Protein 5DXL (pdb70)

Organism: Aspergillus fumigatus (strain ATCC MYA-4609 / CBS 101355 / FGSC A1100 / Af293) (NCBI:txid330879)

Structure (mmCIF, N/CA/C/O backbone):
data_5DXL
#
_entry.id   5DXL
#
_cell.length_a   45.383
_cell.length_b   65.472
_cell.length_c   118.517
_cell.angle_alpha   90.000
_cell.angle_beta   90.000
_cell.angle_gamma   90.000
#
_symmetry.space_group_name_H-M   'P 2 21 21'
#
loop_
_entity.id
_entity.type
_entity.pdbx_description
1 polymer 'trehalose-6-phosphate phosphatase'
2 water water
#
loop_
_atom_site.group_PDB
_atom_site.id
_atom_site.type_symbol
_atom_site.label_atom_id
_atom_site.label_alt_id
_atom_site.label_comp_id
_atom_site.label_asym_id
_atom_site.label_entity_id
_atom_site.label_seq_id
_atom_site.pdbx_PDB_ins_code
_atom_site.Cartn_x
_atom_site.Cartn_y
_atom_site.Cartn_z
_atom_site.occupancy
_atom_site.B_iso_or_equiv
_atom_site.auth_seq_id
_atom_site.auth_comp_id
_atom_site.auth_asym_id
_atom_site.auth_atom_id
_atom_site.pdbx_PDB_model_num
ATOM 1 N N . GLY A 1 2 ? 21.279 19.578 54.167 1.00 17.04 0 GLY A N 1
ATOM 2 C CA . GLY A 1 2 ? 21.656 18.822 55.345 1.00 15.45 0 GLY A CA 1
ATOM 3 C C . GLY A 1 2 ? 21.662 19.683 56.596 1.00 14.20 0 GLY A C 1
ATOM 4 O O . GLY A 1 2 ? 21.421 20.887 56.539 1.00 15.46 0 GLY A O 1
ATOM 5 N N . THR A 1 3 ? 21.960 19.065 57.734 1.00 13.84 1 THR A N 1
ATOM 6 C CA . THR A 1 3 ? 21.967 19.764 59.007 1.00 13.17 1 THR A CA 1
ATOM 7 C C . THR A 1 3 ? 23.077 19.271 59.900 1.00 12.02 1 THR A C 1
ATOM 8 O O . THR A 1 3 ? 23.457 18.099 59.825 1.00 13.01 1 THR A O 1
ATOM 12 N N . PRO A 1 4 ? 23.556 20.141 60.800 1.00 13.05 2 PRO A N 1
ATOM 13 C CA . PRO A 1 4 ? 24.382 19.649 61.900 1.00 13.31 2 PRO A CA 1
ATOM 14 C C . PRO A 1 4 ? 23.534 18.898 62.917 1.00 14.08 2 PRO A C 1
ATOM 15 O O . PRO A 1 4 ? 22.319 19.105 62.985 1.00 13.33 2 PRO A O 1
ATOM 19 N N . ALA A 1 5 ? 24.160 18.023 63.690 1.00 13.92 3 ALA A N 1
ATOM 20 C CA . ALA A 1 5 ? 23.461 17.368 64.780 1.00 11.80 3 ALA A CA 1
ATOM 21 C C . ALA A 1 5 ? 23.007 18.409 65.797 1.00 12.91 3 ALA A C 1
ATOM 22 O O . ALA A 1 5 ? 23.671 19.429 66.000 1.00 14.20 3 ALA A O 1
ATOM 24 N N . LEU A 1 6 ? 21.857 18.156 66.418 1.00 11.74 4 LEU A N 1
ATOM 25 C CA . LEU A 1 6 ? 21.342 19.047 67.445 1.00 10.95 4 LEU A CA 1
ATOM 26 C C . LEU A 1 6 ? 22.415 19.389 68.477 1.00 13.80 4 LEU A C 1
ATOM 27 O O . LEU A 1 6 ? 23.027 18.501 69.058 1.00 14.05 4 LEU A O 1
ATOM 32 N N . ASP A 1 7 ? 22.651 20.684 68.668 1.00 13.90 5 ASP A N 1
ATOM 33 C CA . ASP A 1 7 ? 23.614 21.158 69.659 1.00 17.42 5 ASP A CA 1
ATOM 34 C C . ASP A 1 7 ? 22.998 21.019 71.051 1.00 15.01 5 ASP A C 1
ATOM 35 O O . ASP A 1 7 ? 22.209 21.860 71.477 1.00 15.94 5 ASP A O 1
ATOM 40 N N . ARG A 1 8 ? 23.340 19.948 71.752 1.00 15.80 6 ARG A N 1
ATOM 41 C CA . ARG A 1 8 ? 22.681 19.647 73.017 1.00 16.08 6 ARG A CA 1
ATOM 42 C C . ARG A 1 8 ? 22.970 20.692 74.088 1.00 16.79 6 ARG A C 1
ATOM 43 O O . ARG A 1 8 ? 22.118 20.972 74.929 1.00 17.73 6 ARG A O 1
ATOM 51 N N . ALA A 1 9 ? 24.159 21.286 74.046 1.00 17.05 7 ALA A N 1
ATOM 52 C CA . ALA A 1 9 ? 24.484 22.346 74.998 1.00 19.74 7 ALA A CA 1
ATOM 53 C C . ALA A 1 9 ? 23.598 23.576 74.784 1.00 18.52 7 ALA A C 1
ATOM 54 O O . ALA A 1 9 ? 23.074 24.143 75.749 1.00 19.95 7 ALA A O 1
ATOM 56 N N . LYS A 1 10 ? 23.423 23.990 73.530 1.00 16.06 8 LYS A N 1
ATOM 57 C CA . LYS A 1 10 ? 22.545 25.112 73.212 1.00 16.14 8 LYS A CA 1
ATOM 58 C C . LYS A 1 10 ? 21.103 24.813 73.607 1.00 18.00 8 LYS A C 1
ATOM 59 O O . LYS A 1 10 ? 20.390 25.682 74.107 1.00 17.43 8 LYS A O 1
ATOM 65 N N . LEU A 1 11 ? 20.676 23.581 73.352 1.00 13.23 9 LEU A N 1
ATOM 66 C CA . LEU A 1 11 ? 19.322 23.160 73.688 1.00 13.02 9 LEU A CA 1
ATOM 67 C C . LEU A 1 11 ? 19.072 23.267 75.186 1.00 11.94 9 LEU A C 1
ATOM 68 O O . LEU A 1 11 ? 18.060 23.827 75.619 1.00 13.44 9 LEU A O 1
ATOM 73 N N . LEU A 1 12 ? 19.992 22.707 75.963 1.00 14.42 10 LEU A N 1
ATOM 74 C CA . LEU A 1 12 ? 19.845 22.677 77.412 1.00 17.47 10 LEU A CA 1
ATOM 75 C C . LEU A 1 12 ? 19.846 24.098 77.978 1.00 17.04 10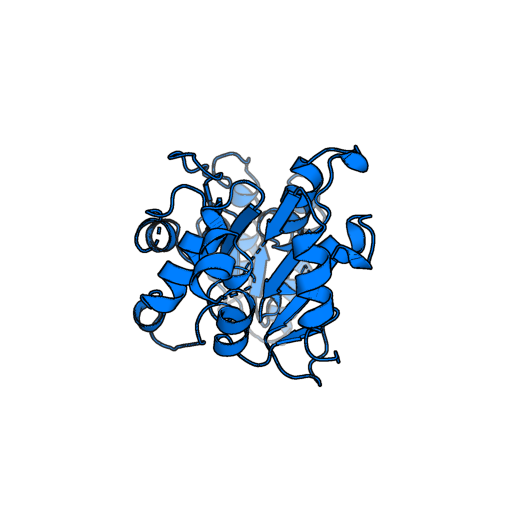 LEU A C 1
ATOM 76 O O . LEU A 1 12 ? 19.061 24.424 78.871 1.00 15.60 10 LEU A O 1
ATOM 81 N N . LYS A 1 13 ? 20.713 24.950 77.442 1.00 18.15 11 LYS A N 1
ATOM 82 C CA . LYS A 1 13 ? 20.791 26.330 77.906 1.00 19.87 11 LYS A CA 1
ATOM 83 C C . LYS A 1 13 ? 19.468 27.075 77.698 1.00 20.48 11 LYS A C 1
ATOM 84 O O . LYS A 1 13 ? 18.984 27.762 78.603 1.00 21.55 11 LYS A O 1
ATOM 90 N N . GLN A 1 14 ? 18.862 26.932 76.525 1.00 15.74 12 GLN A N 1
ATOM 91 C CA . GLN A 1 14 ? 17.608 27.631 76.283 1.00 15.29 12 GLN A CA 1
ATOM 92 C C . GLN A 1 14 ? 16.459 26.994 77.076 1.00 16.40 12 GLN A C 1
ATOM 93 O O . GLN A 1 14 ? 15.551 27.689 77.514 1.00 17.06 12 GLN A O 1
ATOM 99 N N . TYR A 1 15 ? 16.511 25.678 77.267 1.00 14.13 13 TYR A N 1
ATOM 100 C CA . TYR A 1 15 ? 15.518 24.974 78.091 1.00 12.77 13 TYR A CA 1
ATOM 101 C C . TYR A 1 15 ? 15.486 25.544 79.504 1.00 18.02 13 TYR A C 1
ATOM 102 O O . TYR A 1 15 ? 14.418 25.851 80.039 1.00 15.55 13 TYR A O 1
ATOM 111 N N . ARG A 1 16 ? 16.665 25.686 80.096 1.00 17.39 14 ARG A N 1
ATOM 112 C CA . ARG A 1 16 ? 16.771 26.225 81.462 1.00 18.99 14 ARG A CA 1
ATOM 113 C C . ARG A 1 16 ? 16.277 27.665 81.566 1.00 22.23 14 ARG A C 1
ATOM 114 O O . ARG A 1 16 ? 15.675 28.061 82.563 1.00 23.63 14 ARG A O 1
ATOM 122 N N . LYS A 1 17 ? 16.539 28.447 80.531 1.00 21.44 15 LYS A N 1
ATOM 123 C CA . LYS A 1 17 ? 16.197 29.862 80.508 1.00 25.56 15 LYS A CA 1
ATOM 124 C C . LYS A 1 17 ? 14.691 30.082 80.328 1.00 28.28 15 LYS A C 1
ATOM 125 O O . LYS A 1 17 ? 14.109 31.028 80.863 1.00 25.24 15 LYS A O 1
ATOM 131 N N . ALA A 1 18 ? 14.058 29.188 79.580 1.00 22.40 16 ALA A N 1
ATOM 132 C CA . ALA A 1 18 ? 12.666 29.358 79.199 1.00 20.20 16 ALA A CA 1
ATOM 133 C C . ALA A 1 18 ? 11.693 29.117 80.341 1.00 18.17 16 ALA A C 1
ATOM 134 O O . ALA A 1 18 ? 11.796 28.126 81.059 1.00 21.25 16 ALA A O 1
ATOM 136 N N . ARG A 1 19 ? 10.722 30.012 80.483 1.00 21.20 17 ARG A N 1
ATOM 137 C CA . ARG A 1 19 ? 9.706 29.855 81.512 1.00 21.94 17 ARG A CA 1
ATOM 138 C C . ARG A 1 19 ? 8.572 28.969 81.018 1.00 22.22 17 ARG A C 1
ATOM 139 O O . ARG A 1 19 ? 7.920 28.286 81.808 1.00 22.23 17 ARG A O 1
ATOM 147 N N . LYS A 1 20 ? 8.348 28.987 79.706 1.00 19.21 18 LYS A N 1
ATOM 148 C CA . LYS A 1 20 ? 7.349 28.138 79.066 1.00 15.91 18 LYS A CA 1
ATOM 149 C C . LYS A 1 20 ? 8.001 27.364 77.926 1.00 16.75 18 LYS A C 1
ATOM 150 O O . LYS A 1 20 ? 8.713 27.941 77.095 1.00 18.78 18 LYS A O 1
ATOM 156 N N . ARG A 1 21 ? 7.732 26.066 77.875 1.00 13.61 19 ARG A N 1
ATOM 157 C CA . ARG A 1 21 ? 8.334 25.201 76.853 1.00 14.56 19 ARG A CA 1
ATOM 158 C C . ARG A 1 21 ? 7.256 24.462 76.083 1.00 12.85 19 ARG A C 1
ATOM 159 O O . ARG A 1 21 ? 6.252 24.044 76.663 1.00 12.10 19 ARG A O 1
ATOM 167 N N . LEU A 1 22 ? 7.478 24.285 74.782 1.00 10.91 20 LEU A N 1
ATOM 168 C CA . LEU A 1 22 ? 6.553 23.528 73.941 1.00 11.69 20 LEU A CA 1
ATOM 169 C C . LEU A 1 22 ? 7.297 22.399 73.251 1.00 10.27 20 LEU A C 1
ATOM 170 O O . LEU A 1 22 ? 8.342 22.633 72.642 1.00 11.13 20 LEU A O 1
ATOM 175 N N . PHE A 1 23 ? 6.769 21.183 73.380 1.00 7.89 21 PHE A N 1
ATOM 176 C CA . PHE A 1 23 ? 7.344 20.000 72.725 1.00 9.65 21 PHE A CA 1
ATOM 177 C C . PHE A 1 23 ? 6.332 19.388 71.771 1.00 7.35 21 PHE A C 1
ATOM 178 O O . PHE A 1 23 ? 5.176 19.177 72.145 1.00 7.64 21 PHE A O 1
ATOM 194 N N . PHE A 1 25 ? 6.202 16.055 69.273 1.00 7.67 23 PHE A N 1
ATOM 195 C CA . PHE A 1 25 ? 6.887 14.842 68.824 1.00 7.23 23 PHE A CA 1
ATOM 196 C C . PHE A 1 25 ? 6.015 13.984 67.932 1.00 7.57 23 PHE A C 1
ATOM 197 O O . PHE A 1 25 ? 4.904 13.642 68.329 1.00 7.66 23 PHE A O 1
ATOM 205 N N . ASP A 1 26 ? 6.519 13.592 66.764 1.00 7.36 24 ASP A N 1
ATOM 206 C CA . ASP A 1 26 ? 5.958 12.427 66.094 1.00 7.25 24 ASP A CA 1
ATOM 207 C C . ASP A 1 26 ? 6.288 11.231 66.992 1.00 8.59 24 ASP A C 1
ATOM 208 O O . ASP A 1 26 ? 7.184 11.315 67.835 1.00 9.32 24 ASP A O 1
ATOM 213 N N . TYR A 1 27 ? 5.553 10.130 66.843 1.00 7.89 25 TYR A N 1
ATOM 214 C CA . TYR A 1 27 ? 5.818 8.962 67.676 1.00 9.73 25 TYR A CA 1
ATOM 215 C C . TYR A 1 27 ? 6.647 7.914 66.908 1.00 10.17 25 TYR A C 1
ATOM 216 O O . TYR A 1 27 ? 7.845 7.765 67.151 1.00 10.13 25 TYR A O 1
ATOM 225 N N . ASP A 1 28 ? 6.017 7.195 65.988 1.00 9.97 26 ASP A N 1
ATOM 226 C CA . ASP A 1 28 ? 6.740 6.171 65.234 1.00 10.46 26 ASP A CA 1
ATOM 227 C C . ASP A 1 28 ? 7.898 6.760 64.447 1.00 9.56 26 ASP A C 1
ATOM 228 O O . ASP A 1 28 ? 7.763 7.811 63.833 1.00 11.47 26 ASP A O 1
ATOM 233 N N . GLY A 1 29 ? 9.043 6.085 64.476 1.00 10.90 27 GLY A N 1
ATOM 234 C CA . GLY A 1 29 ? 10.230 6.580 63.796 1.00 11.60 27 GLY A CA 1
ATOM 235 C C . GLY A 1 29 ? 10.966 7.721 64.482 1.00 11.96 27 GLY A C 1
ATOM 236 O O . GLY A 1 29 ? 12.057 8.108 64.051 1.00 11.34 27 GLY A O 1
ATOM 237 N N . THR A 1 30 ? 10.375 8.246 65.551 1.00 10.22 28 THR A N 1
ATOM 238 C CA . THR A 1 30 ? 10.896 9.440 66.206 1.00 11.27 28 THR A CA 1
ATOM 239 C C . THR A 1 30 ? 11.194 9.138 67.670 1.00 10.66 28 THR A C 1
ATOM 240 O O . THR A 1 30 ? 12.339 9.253 68.098 1.00 11.79 28 THR A O 1
ATOM 244 N N . LEU A 1 31 ? 10.186 8.705 68.425 1.00 10.42 29 LEU A N 1
ATOM 245 C CA . LEU A 1 31 ? 10.384 8.297 69.812 1.00 10.66 29 LEU A CA 1
ATOM 246 C C . LEU A 1 31 ? 10.709 6.811 69.914 1.00 10.51 29 LEU A C 1
ATOM 247 O O . LEU A 1 31 ? 11.206 6.347 70.939 1.00 13.33 29 LEU A O 1
ATOM 252 N N . THR A 1 32 ? 10.416 6.076 68.843 1.00 12.51 30 THR A N 1
ATOM 253 C CA . THR A 1 32 ? 10.599 4.626 68.830 1.00 13.74 30 THR A CA 1
ATOM 254 C C . THR A 1 32 ? 10.985 4.201 67.418 1.00 12.58 30 THR A C 1
ATOM 255 O O . THR A 1 32 ? 10.626 4.856 66.454 1.00 11.93 30 THR A O 1
ATOM 259 N N . PRO A 1 33 ? 11.748 3.113 67.288 1.00 12.97 31 PRO A N 1
ATOM 260 C CA . PRO A 1 33 ? 12.194 2.732 65.945 1.00 14.70 31 PRO A CA 1
ATOM 261 C C . PRO A 1 33 ? 11.072 2.332 64.988 1.00 15.49 31 PRO A C 1
ATOM 262 O O . PRO A 1 33 ? 10.016 1.865 65.425 1.00 15.22 31 PRO A O 1
ATOM 266 N N . ILE A 1 34 ? 11.306 2.543 63.693 1.00 15.55 32 ILE A N 1
ATOM 267 C CA . ILE A 1 34 ? 10.457 2.003 62.635 1.00 14.83 32 ILE A CA 1
ATOM 268 C C . ILE A 1 34 ? 10.453 0.485 62.718 1.00 21.69 32 ILE A C 1
ATOM 269 O O . ILE A 1 34 ? 11.512 -0.137 62.798 1.00 20.61 32 ILE A O 1
ATOM 274 N N . VAL A 1 35 ? 9.263 -0.100 62.720 1.00 21.14 33 VAL A N 1
ATOM 275 C CA . VAL A 1 35 ? 9.138 -1.551 62.735 1.00 24.61 33 VAL A CA 1
ATOM 276 C C . VAL A 1 35 ? 8.041 -1.975 61.790 1.00 21.42 33 VAL A C 1
ATOM 277 O O . VAL A 1 35 ? 7.213 -1.171 61.359 1.00 21.10 33 VAL A O 1
ATOM 281 N N . LYS A 1 36 ? 8.033 -3.261 61.470 1.00 28.02 34 LYS A N 1
ATOM 282 C CA . LYS A 1 36 ? 6.980 -3.823 60.650 1.00 28.96 34 LYS A CA 1
ATOM 283 C C . LYS A 1 36 ? 5.699 -3.979 61.462 1.00 25.93 34 LYS A C 1
ATOM 284 O O . LYS A 1 36 ? 4.650 -3.485 61.066 1.00 25.61 34 LYS A O 1
ATOM 290 N N . ASP A 1 37 ? 5.805 -4.660 62.602 1.00 28.09 35 ASP A N 1
ATOM 291 C CA . ASP A 1 37 ? 4.647 -4.937 63.449 1.00 33.19 35 ASP A CA 1
ATOM 292 C C . ASP A 1 37 ? 4.387 -3.765 64.392 1.00 29.83 35 ASP A C 1
ATOM 293 O O . ASP A 1 37 ? 5.173 -3.536 65.308 1.00 29.01 35 ASP A O 1
ATOM 298 N N . PRO A 1 38 ? 3.284 -3.024 64.167 1.00 22.81 36 PRO A N 1
ATOM 299 C CA . PRO A 1 38 ? 2.959 -1.821 64.950 1.00 30.26 36 PRO A CA 1
ATOM 300 C C . PRO A 1 38 ? 2.917 -2.076 66.460 1.00 36.16 36 PRO A C 1
ATOM 301 O O . PRO A 1 38 ? 3.203 -1.168 67.241 1.00 34.50 36 PRO A O 1
ATOM 305 N N . GLN A 1 39 ? 2.578 -3.298 66.856 1.00 33.81 37 GLN A N 1
ATOM 306 C CA . GLN A 1 39 ? 2.598 -3.686 68.259 1.00 32.92 37 GLN A CA 1
ATOM 307 C C . GLN A 1 39 ? 4.013 -3.747 68.839 1.00 34.86 37 GLN A C 1
ATOM 308 O O . GLN A 1 39 ? 4.212 -3.545 70.042 1.00 32.24 37 GLN A O 1
ATOM 314 N N . ALA A 1 40 ? 4.992 -4.035 67.985 1.00 29.73 38 ALA A N 1
ATOM 315 C CA . ALA A 1 40 ? 6.395 -4.028 68.393 1.00 33.86 38 ALA A CA 1
ATOM 316 C C . ALA A 1 40 ? 6.861 -2.604 68.695 1.00 32.34 38 ALA A C 1
ATOM 317 O O . ALA A 1 40 ? 7.947 -2.397 69.242 1.00 35.31 38 ALA A O 1
ATOM 319 N N . ALA A 1 41 ? 6.038 -1.624 68.329 1.00 27.73 39 ALA A N 1
ATOM 320 C CA . ALA A 1 41 ? 6.362 -0.227 68.596 1.00 26.21 39 ALA A CA 1
ATOM 321 C C . ALA A 1 41 ? 5.491 0.323 69.713 1.00 29.46 39 ALA A C 1
ATOM 322 O O . ALA A 1 41 ? 5.341 1.532 69.842 1.00 21.89 39 ALA A O 1
ATOM 324 N N . ILE A 1 42 ? 4.891 -0.577 70.490 1.00 26.45 40 ILE A N 1
ATOM 325 C CA . ILE A 1 42 ? 4.318 -0.222 71.785 1.00 24.83 40 ILE A CA 1
ATOM 326 C C . ILE A 1 42 ? 5.444 0.363 72.610 1.00 19.30 40 ILE A C 1
ATOM 327 O O . ILE A 1 42 ? 6.534 -0.222 72.660 1.00 23.02 40 ILE A O 1
ATOM 332 N N . PRO A 1 43 ? 5.216 1.539 73.219 1.00 19.37 41 PRO A N 1
ATOM 333 C CA . PRO A 1 43 ? 6.309 2.249 73.873 1.00 21.98 41 PRO A CA 1
ATOM 334 C C . PRO A 1 43 ? 6.936 1.401 74.952 1.00 26.14 41 PRO A C 1
ATOM 335 O O . PRO A 1 43 ? 6.231 0.839 75.799 1.00 25.41 41 PRO A O 1
ATOM 339 N N . SER A 1 44 ? 8.254 1.287 74.890 1.00 22.14 42 SER A N 1
ATOM 340 C CA . SER A 1 44 ? 9.017 0.671 75.953 1.00 23.78 42 SER A CA 1
ATOM 341 C C . SER A 1 44 ? 8.769 1.410 77.254 1.00 23.18 42 SER A C 1
ATOM 342 O O . SER A 1 44 ? 8.311 2.563 77.252 1.00 22.41 42 SER A O 1
ATOM 345 N N . ASP A 1 45 ? 9.074 0.751 78.368 1.00 22.02 43 ASP A N 1
ATOM 346 C CA . ASP A 1 45 ? 9.027 1.400 79.669 1.00 22.99 43 ASP A CA 1
ATOM 347 C C . ASP A 1 45 ? 9.916 2.646 79.711 1.00 21.21 43 ASP A C 1
ATOM 348 O O . ASP A 1 45 ? 9.564 3.641 80.338 1.00 20.76 43 ASP A O 1
ATOM 353 N N . ARG A 1 46 ? 11.068 2.588 79.045 1.00 22.57 44 ARG A N 1
ATOM 354 C CA . ARG A 1 46 ? 11.981 3.726 79.034 1.00 22.65 44 ARG A CA 1
ATOM 355 C C . ARG A 1 46 ? 11.361 4.939 78.338 1.00 18.38 44 ARG A C 1
ATOM 356 O O . ARG A 1 46 ? 11.450 6.063 78.845 1.00 15.84 44 ARG A O 1
ATOM 364 N N . VAL A 1 47 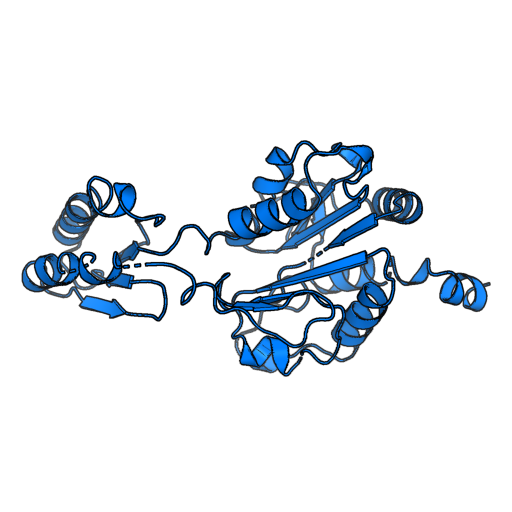? 10.744 4.711 77.183 1.00 16.30 45 VAL A N 1
ATOM 365 C CA . VAL A 1 47 ? 10.094 5.797 76.438 1.00 13.69 45 VAL A CA 1
ATOM 366 C C . VAL A 1 47 ? 8.992 6.408 77.300 1.00 15.17 45 VAL A C 1
ATOM 367 O O . VAL A 1 47 ? 8.898 7.630 77.431 1.00 13.26 45 VAL A O 1
ATOM 371 N N . LEU A 1 48 ? 8.184 5.553 77.922 1.00 16.92 46 LEU A N 1
ATOM 372 C CA . LEU A 1 48 ? 7.087 6.030 78.762 1.00 17.07 46 LEU A CA 1
ATOM 373 C C . LEU A 1 48 ? 7.561 6.805 79.986 1.00 18.49 46 LEU A C 1
ATOM 374 O O . LEU A 1 48 ? 6.971 7.840 80.330 1.00 16.85 46 LEU A O 1
ATOM 379 N N . ARG A 1 49 ? 8.606 6.312 80.655 1.00 14.75 47 ARG A N 1
ATOM 380 C CA . ARG A 1 49 ? 9.186 7.027 81.790 1.00 17.49 47 ARG A CA 1
ATOM 381 C C . ARG A 1 49 ? 9.660 8.405 81.370 1.00 13.57 47 ARG A C 1
ATOM 382 O O . ARG A 1 49 ? 9.465 9.385 82.073 1.00 13.89 47 ARG A O 1
ATOM 390 N N . THR A 1 50 ? 10.326 8.444 80.224 1.00 13.42 48 THR A N 1
ATOM 391 C CA . THR A 1 50 ? 10.907 9.670 79.699 1.00 14.21 48 THR A CA 1
ATOM 392 C C . THR A 1 50 ? 9.824 10.709 79.423 1.00 10.92 48 THR A C 1
ATOM 393 O O . THR A 1 50 ? 9.961 11.877 79.794 1.00 11.84 48 THR A O 1
ATOM 397 N N . LEU A 1 51 ? 8.739 10.271 78.796 1.00 11.11 49 LEU A N 1
ATOM 398 C CA . LEU A 1 51 ? 7.619 11.165 78.503 1.00 9.78 49 LEU A CA 1
ATOM 399 C C . LEU A 1 51 ? 6.895 11.606 79.769 1.00 12.38 49 LEU A C 1
ATOM 400 O O . LEU A 1 51 ? 6.527 12.774 79.899 1.00 11.25 49 LEU A O 1
ATOM 405 N N . LYS A 1 52 ? 6.686 10.672 80.694 1.00 11.10 50 LYS A N 1
ATOM 406 C CA . LYS A 1 52 ? 5.974 11.001 81.924 1.00 11.29 50 LYS A CA 1
ATOM 407 C C . LYS A 1 52 ? 6.733 12.067 82.711 1.00 13.44 50 LYS A C 1
ATOM 408 O O . LYS A 1 52 ? 6.144 13.040 83.205 1.00 12.55 50 LYS A O 1
ATOM 414 N N . THR A 1 53 ? 8.051 11.899 82.804 1.00 12.08 51 THR A N 1
ATOM 415 C CA . THR A 1 53 ? 8.879 12.843 83.540 1.00 12.91 51 THR A CA 1
ATOM 416 C C . THR A 1 53 ? 8.889 14.214 82.861 1.00 12.21 51 THR A C 1
ATOM 417 O O . THR A 1 53 ? 8.779 15.242 83.529 1.00 12.78 51 THR A O 1
ATOM 421 N N . LEU A 1 54 ? 8.983 14.235 81.535 1.00 10.52 52 LEU A N 1
ATOM 422 C CA . LEU A 1 54 ? 8.975 15.509 80.822 1.00 8.96 52 LEU A CA 1
ATOM 423 C C . LEU A 1 54 ? 7.651 16.254 81.034 1.00 9.27 52 LEU A C 1
ATOM 424 O O . LEU A 1 54 ? 7.639 17.462 81.282 1.00 11.01 52 LEU A O 1
ATOM 429 N N . ALA A 1 55 ? 6.547 15.521 80.959 1.00 10.92 53 ALA A N 1
ATOM 430 C CA . ALA A 1 55 ? 5.222 16.130 81.019 1.00 8.76 53 ALA A CA 1
ATOM 431 C C . ALA A 1 55 ? 4.823 16.506 82.443 1.00 10.09 53 ALA A C 1
ATOM 432 O O . ALA A 1 55 ? 3.906 17.287 82.637 1.00 11.11 53 ALA A O 1
ATOM 434 N N . ALA A 1 56 ? 5.524 15.953 83.419 1.00 10.71 54 ALA A N 1
ATOM 435 C CA . ALA A 1 56 ? 5.189 16.224 84.821 1.00 12.32 54 ALA A CA 1
ATOM 436 C C . ALA A 1 56 ? 5.460 17.682 85.187 1.00 12.75 54 ALA A C 1
ATOM 437 O O . ALA A 1 56 ? 4.775 18.261 86.042 1.00 13.10 54 ALA A O 1
ATOM 439 N N . ASP A 1 57 ? 6.462 18.268 84.545 1.00 10.90 55 ASP A N 1
ATOM 440 C CA . ASP A 1 57 ? 6.837 19.666 84.761 1.00 11.06 55 ASP A CA 1
ATOM 441 C C . ASP A 1 57 ? 5.826 20.577 84.074 1.00 14.37 55 ASP A C 1
ATOM 442 O O . ASP A 1 57 ? 5.685 20.558 82.851 1.00 12.39 55 ASP A O 1
ATOM 447 N N . PRO A 1 58 ? 5.118 21.399 84.849 1.00 11.77 56 PRO A N 1
ATOM 448 C CA . PRO A 1 58 ? 4.036 22.195 84.268 1.00 11.42 56 PRO A CA 1
ATOM 449 C C . PRO A 1 58 ? 4.526 23.331 83.375 1.00 13.54 56 PRO A C 1
ATOM 450 O O . PRO A 1 58 ? 3.709 23.945 82.688 1.00 16.50 56 PRO A O 1
ATOM 454 N N . ARG A 1 59 ? 5.826 23.604 83.386 1.00 13.21 57 ARG A N 1
ATOM 455 C CA . ARG A 1 59 ? 6.396 24.585 82.473 1.00 12.58 57 ARG A CA 1
ATOM 456 C C . ARG A 1 59 ? 6.391 24.025 81.053 1.00 12.18 57 ARG A C 1
ATOM 457 O O . ARG A 1 59 ? 6.537 24.774 80.096 1.00 13.52 57 ARG A O 1
ATOM 465 N N . ASN A 1 60 ? 6.231 22.708 80.942 1.00 11.66 58 ASN A N 1
ATOM 466 C CA . ASN A 1 60 ? 6.266 22.045 79.633 1.00 10.38 58 ASN A CA 1
ATOM 467 C C . ASN A 1 60 ? 4.869 21.739 79.115 1.00 12.26 58 ASN A C 1
ATOM 468 O O . ASN A 1 60 ? 4.001 21.289 79.856 1.00 15.50 58 ASN A O 1
ATOM 473 N N . ALA A 1 61 ? 4.655 21.979 77.828 1.00 9.24 59 ALA A N 1
ATOM 474 C CA . ALA A 1 61 ? 3.469 21.479 77.152 1.00 11.72 59 ALA A CA 1
ATOM 475 C C . ALA A 1 61 ? 3.972 20.421 76.182 1.00 10.73 59 ALA A C 1
ATOM 476 O O . ALA A 1 61 ? 4.723 20.740 75.256 1.00 11.40 59 ALA A O 1
ATOM 478 N N . VAL A 1 62 ? 3.584 19.173 76.408 1.00 8.91 60 VAL A N 1
ATOM 479 C CA . VAL A 1 62 ? 4.160 18.061 75.658 1.00 7.74 60 VAL A CA 1
ATOM 480 C C . VAL A 1 62 ? 3.097 17.413 74.785 1.00 8.12 60 VAL A C 1
ATOM 481 O O . VAL A 1 62 ? 2.079 16.921 75.289 1.00 9.30 60 VAL A O 1
ATOM 485 N N . TRP A 1 63 ? 3.342 17.429 73.477 1.00 8.70 61 TRP A N 1
ATOM 486 C CA . TRP A 1 63 ? 2.396 16.907 72.494 1.00 8.68 61 TRP A CA 1
ATOM 487 C C . TRP A 1 63 ? 2.959 15.731 71.718 1.00 8.45 61 TRP A C 1
ATOM 488 O O . TRP A 1 63 ? 4.107 15.774 71.256 1.00 9.04 61 TRP A O 1
ATOM 499 N N . ILE A 1 64 ? 2.140 14.689 71.577 1.00 6.85 62 ILE A N 1
ATOM 500 C CA . ILE A 1 64 ? 2.425 13.580 70.670 1.00 6.43 62 ILE A CA 1
ATOM 501 C C . ILE A 1 64 ? 1.510 13.759 69.449 1.00 9.26 62 ILE A C 1
ATOM 502 O O . ILE A 1 64 ? 0.288 13.827 69.604 1.00 9.84 62 ILE A O 1
ATOM 507 N N . ILE A 1 65 ? 2.094 13.858 68.252 1.00 8.23 63 ILE A N 1
ATOM 508 C CA . ILE A 1 65 ? 1.336 14.141 67.033 1.00 10.40 63 ILE A CA 1
ATOM 509 C C . ILE A 1 65 ? 1.574 12.991 66.071 1.00 9.14 63 ILE A C 1
ATOM 510 O O . ILE A 1 65 ? 2.623 12.900 65.452 1.00 9.73 63 ILE A O 1
ATOM 515 N N . SER A 1 66 ? 0.588 12.104 65.965 1.00 9.01 64 SER A N 1
ATOM 516 C CA . SER A 1 66 ? 0.811 10.759 65.438 1.00 9.22 64 SER A CA 1
ATOM 517 C C . SER A 1 66 ? -0.272 10.277 64.477 1.00 10.68 64 SER A C 1
ATOM 518 O O . SER A 1 66 ? -1.423 10.693 64.563 1.00 9.98 64 SER A O 1
ATOM 521 N N . GLY A 1 67 ? 0.112 9.394 63.549 1.00 9.89 65 GLY A N 1
ATOM 522 C CA . GLY A 1 67 ? -0.862 8.762 62.681 1.00 12.08 65 GLY A CA 1
ATOM 523 C C . GLY A 1 67 ? -1.618 7.632 63.362 1.00 13.98 65 GLY A C 1
ATOM 524 O O . GLY A 1 67 ? -2.600 7.116 62.821 1.00 15.49 65 GLY A O 1
ATOM 525 N N . ARG A 1 68 ? -1.174 7.255 64.556 1.00 11.67 66 ARG A N 1
ATOM 526 C CA . ARG A 1 68 ? -1.777 6.130 65.263 1.00 10.98 66 ARG A CA 1
ATOM 527 C C . ARG A 1 68 ? -3.222 6.388 65.650 1.00 12.24 66 ARG A C 1
ATOM 528 O O . ARG A 1 68 ? -3.632 7.535 65.848 1.00 13.93 66 ARG A O 1
ATOM 536 N N . ASP A 1 69 ? -3.976 5.299 65.787 1.00 12.16 67 ASP A N 1
ATOM 537 C CA . ASP A 1 69 ? -5.356 5.357 66.259 1.00 13.82 67 ASP A CA 1
ATOM 538 C C . ASP A 1 69 ? -5.476 6.048 67.612 1.00 14.15 67 ASP A C 1
ATOM 539 O O . ASP A 1 69 ? -4.579 5.955 68.455 1.00 12.45 67 ASP A O 1
ATOM 544 N N . GLN A 1 70 ? -6.611 6.699 67.826 1.00 12.95 68 GLN A N 1
ATOM 545 C CA . GLN A 1 70 ? -6.955 7.247 69.131 1.00 14.26 68 GLN A CA 1
ATOM 546 C C . GLN A 1 70 ? -6.833 6.178 70.212 1.00 14.14 68 GLN A C 1
ATOM 547 O O . GLN A 1 70 ? -6.259 6.412 71.278 1.00 14.19 68 GLN A O 1
ATOM 553 N N . ALA A 1 71 ? -7.349 4.989 69.927 1.00 15.58 69 ALA A N 1
ATOM 554 C CA . ALA A 1 71 ? -7.347 3.925 70.925 1.00 15.83 69 ALA A CA 1
ATOM 555 C C . ALA A 1 71 ? -5.933 3.485 71.302 1.00 14.87 69 ALA A C 1
ATOM 556 O O . ALA A 1 71 ? -5.682 3.102 72.458 1.00 16.50 69 ALA A O 1
ATOM 558 N N . PHE A 1 72 ? -5.003 3.567 70.354 1.00 13.21 70 PHE A N 1
ATOM 559 C CA . PHE A 1 72 ? -3.618 3.192 70.604 1.00 13.45 70 PHE A CA 1
ATOM 560 C C . PHE A 1 72 ? -2.942 4.206 71.516 1.00 15.15 70 PHE A C 1
ATOM 561 O O . PHE A 1 72 ? -2.313 3.838 72.516 1.00 13.34 70 PHE A O 1
ATOM 569 N N . LEU A 1 73 ? -3.062 5.486 71.177 1.00 10.26 71 LEU A N 1
ATOM 570 C CA . LEU A 1 73 ? -2.416 6.517 71.986 1.00 10.66 71 LEU A CA 1
ATOM 571 C C . LEU A 1 73 ? -3.007 6.511 73.387 1.00 13.63 71 LEU A C 1
ATOM 572 O O . LEU A 1 73 ? -2.281 6.619 74.369 1.00 13.67 71 LEU A O 1
ATOM 577 N N . ASP A 1 74 ? -4.325 6.386 73.479 1.00 11.72 72 ASP A N 1
ATOM 578 C CA . ASP A 1 74 ? -4.939 6.426 74.804 1.00 14.19 72 ASP A CA 1
ATOM 579 C C . ASP A 1 74 ? -4.530 5.224 75.634 1.00 14.77 72 ASP A C 1
ATOM 580 O O . ASP A 1 74 ? -4.234 5.361 76.829 1.00 13.01 72 ASP A O 1
ATOM 585 N N . GLU A 1 75 ? -4.483 4.050 75.015 1.00 12.38 73 GLU A N 1
ATOM 586 C CA . GLU A 1 75 ? -4.154 2.852 75.781 1.00 13.71 73 GLU A CA 1
ATOM 587 C C . GLU A 1 75 ? -2.732 2.876 76.343 1.00 16.03 73 GLU A C 1
ATOM 588 O O . GLU A 1 75 ? -2.494 2.478 77.492 1.00 15.50 73 GLU A O 1
ATOM 594 N N . TRP A 1 76 ? -1.784 3.358 75.546 1.00 11.26 74 TRP A N 1
ATOM 595 C CA . TRP A 1 76 ? -0.383 3.199 75.897 1.00 12.53 74 TRP A CA 1
ATOM 596 C C . TRP A 1 76 ? 0.274 4.443 76.466 1.00 12.50 74 TRP A C 1
ATOM 597 O O . TRP A 1 76 ? 1.270 4.336 77.169 1.00 12.14 74 TRP A O 1
ATOM 616 N N . GLY A 1 78 ? -2.067 7.324 77.361 1.00 12.43 76 GLY A N 1
ATOM 617 C CA . GLY A 1 78 ? -3.139 8.136 77.908 1.00 12.57 76 GLY A CA 1
ATOM 618 C C . GLY A 1 78 ? -3.148 8.229 79.427 1.00 10.64 76 GLY A C 1
ATOM 619 O O . GLY A 1 78 ? -3.810 9.097 79.993 1.00 13.38 76 GLY A O 1
ATOM 620 N N . HIS A 1 79 ? -2.406 7.334 80.075 1.00 12.28 77 HIS A N 1
ATOM 621 C CA . HIS A 1 79 ? -2.301 7.339 81.530 1.00 12.08 77 HIS A CA 1
ATOM 622 C C . HIS A 1 79 ? -1.424 8.483 82.038 1.00 13.30 77 HIS A C 1
ATOM 623 O O . HIS A 1 79 ? -1.347 8.715 83.251 1.00 15.07 77 HIS A O 1
ATOM 630 N N . ILE A 1 80 ? -0.724 9.159 81.126 1.00 10.88 78 ILE A N 1
ATOM 631 C CA . ILE A 1 80 ? 0.032 10.366 81.461 1.00 11.77 78 ILE A CA 1
ATOM 632 C C . ILE A 1 80 ? -0.889 11.549 81.189 1.00 13.28 78 ILE A C 1
ATOM 633 O O . ILE A 1 80 ? -1.046 11.984 80.053 1.00 11.23 78 ILE A O 1
ATOM 638 N N . PRO A 1 81 ? -1.531 12.072 82.237 1.00 12.07 79 PRO A N 1
ATOM 639 C CA . PRO A 1 81 ? -2.634 13.003 81.988 1.00 14.55 79 PRO A CA 1
ATOM 640 C C . PRO A 1 81 ? -2.186 14.312 81.344 1.00 11.70 79 PRO A C 1
ATOM 641 O O . PRO A 1 81 ? -2.969 14.941 80.641 1.00 14.11 79 PRO A O 1
ATOM 645 N N . GLU A 1 82 ? -0.932 14.694 81.553 1.00 11.89 80 GLU A N 1
ATOM 646 C CA . GLU A 1 82 ? -0.449 15.964 81.035 1.00 11.20 80 GLU A CA 1
ATOM 647 C C . GLU A 1 82 ? -0.146 15.947 79.539 1.00 9.87 80 GLU A C 1
ATOM 648 O O . GLU A 1 82 ? 0.063 16.999 78.941 1.00 11.09 80 GLU A O 1
ATOM 654 N N . LEU A 1 83 ? -0.090 14.766 78.930 1.00 9.28 81 LEU A N 1
ATOM 655 C CA . LEU A 1 83 ? 0.242 14.730 77.505 1.00 8.86 81 LEU A CA 1
ATOM 656 C C . LEU A 1 83 ? -0.902 15.249 76.668 1.00 10.03 81 LEU A C 1
ATOM 657 O O . LEU A 1 83 ? -2.046 14.824 76.840 1.00 11.24 81 LEU A O 1
ATOM 662 N N . GLY A 1 84 ? -0.584 16.140 75.739 1.00 7.80 82 GLY A N 1
ATOM 663 C CA . GLY A 1 84 ? -1.503 16.435 74.656 1.00 8.51 82 GLY A CA 1
ATOM 664 C C . GLY A 1 84 ? -1.365 15.347 73.603 1.00 9.12 82 GLY A C 1
ATOM 665 O O . GLY A 1 84 ? -0.252 14.942 73.279 1.00 8.77 82 GLY A O 1
ATOM 666 N N . LEU A 1 85 ? -2.488 14.852 73.088 1.00 8.40 83 LEU A N 1
ATOM 667 C CA . LEU A 1 85 ? -2.457 13.758 72.110 1.00 7.77 83 LEU A CA 1
ATOM 668 C C . LEU A 1 85 ? -3.199 14.149 70.839 1.00 9.99 83 LEU A C 1
ATOM 669 O O . LEU A 1 85 ? -4.340 14.583 70.896 1.00 10.01 83 LEU A O 1
ATOM 674 N N . SER A 1 86 ? -2.536 13.987 69.699 1.00 6.80 84 SER A N 1
ATOM 675 C CA . SER A 1 86 ? -3.156 14.185 68.388 1.00 7.90 84 SER A CA 1
ATOM 676 C C . SER A 1 86 ? -3.067 12.860 67.647 1.00 7.88 84 SER A C 1
ATOM 677 O O . SER A 1 86 ? -1.970 12.367 67.393 1.00 9.29 84 SER A O 1
ATOM 680 N N . ALA A 1 87 ? -4.219 12.259 67.364 1.00 8.92 85 ALA A N 1
ATOM 681 C CA . ALA A 1 87 ? -4.264 10.913 66.793 1.00 8.81 85 ALA A CA 1
ATOM 682 C C . ALA A 1 87 ? -4.934 10.905 65.432 1.00 11.71 85 ALA A C 1
ATOM 683 O O . ALA A 1 87 ? -5.672 11.836 65.095 1.00 11.53 85 ALA A O 1
ATOM 685 N N . GLU A 1 88 ? -4.655 9.852 64.664 1.00 11.02 86 GLU A N 1
ATOM 686 C CA . GLU A 1 88 ? -5.334 9.585 63.394 1.00 12.29 86 GLU A CA 1
ATOM 687 C C . GLU A 1 88 ? -5.216 10.774 62.450 1.00 13.27 86 GLU A C 1
ATOM 688 O O . GLU A 1 88 ? -6.193 11.237 61.872 1.00 14.09 86 GLU A O 1
ATOM 694 N N . HIS A 1 89 ? -3.990 11.268 62.313 1.00 13.27 87 HIS A N 1
ATOM 695 C CA . HIS A 1 89 ? -3.684 12.338 61.371 1.00 15.97 87 HIS A CA 1
ATOM 696 C C . HIS A 1 89 ? -4.555 13.573 61.600 1.00 14.98 87 HIS A C 1
ATOM 697 O O . HIS A 1 89 ? -5.212 14.068 60.679 1.00 16.48 87 HIS A O 1
ATOM 704 N N . GLY A 1 90 ? -4.573 14.047 62.844 1.00 11.92 88 GLY A N 1
ATOM 705 C CA . GLY A 1 90 ? -5.240 15.288 63.187 1.00 14.39 88 GLY A CA 1
ATOM 706 C C . GLY A 1 90 ? -6.745 15.183 63.379 1.00 13.36 88 GLY A C 1
ATOM 707 O O . GLY A 1 90 ? -7.422 16.195 63.497 1.00 17.87 88 GLY A O 1
ATOM 708 N N . CYS A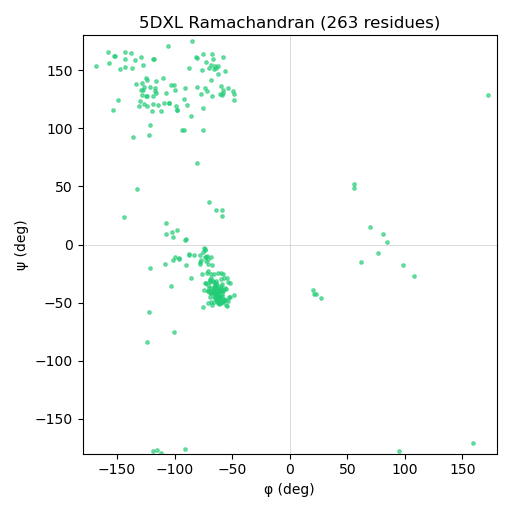 1 91 ? -7.277 13.969 63.404 1.00 10.93 89 CYS A N 1
ATOM 709 C CA A CYS A 1 91 ? -8.723 13.817 63.497 0.59 12.16 89 CYS A CA 1
ATOM 710 C CA B CYS A 1 91 ? -8.721 13.772 63.491 0.41 12.19 89 CYS A CA 1
ATOM 711 C C . CYS A 1 91 ? -9.237 13.733 64.929 1.00 11.76 89 CYS A C 1
ATOM 712 O O . CYS A 1 91 ? -10.403 14.014 65.178 1.00 14.01 89 CYS A O 1
ATOM 717 N N . PHE A 1 92 ? -8.370 13.354 65.861 1.00 12.32 90 PHE A N 1
ATOM 718 C CA . PHE A 1 92 ? -8.743 13.264 67.274 1.00 11.63 90 PHE A CA 1
ATOM 719 C C . PHE A 1 92 ? -7.724 14.014 68.113 1.00 15.77 90 PHE A C 1
ATOM 720 O O . PHE A 1 92 ? -6.522 13.853 67.912 1.00 17.82 90 PHE A O 1
ATOM 728 N N . ILE A 1 93 ? -8.198 14.838 69.035 1.00 10.67 91 ILE A N 1
ATOM 729 C CA . ILE A 1 93 ? -7.279 15.590 69.881 1.00 10.13 91 ILE A CA 1
ATOM 730 C C . ILE A 1 93 ? -7.704 15.518 71.341 1.00 11.02 91 ILE A C 1
ATOM 731 O O . ILE A 1 93 ? -8.893 15.598 71.662 1.00 13.78 91 ILE A O 1
ATOM 736 N N . ARG A 1 94 ? -6.720 15.337 72.217 1.00 10.39 92 ARG A N 1
ATOM 737 C CA . ARG A 1 94 ? -6.950 15.421 73.658 1.00 12.59 92 ARG A CA 1
ATOM 738 C C . ARG A 1 94 ? -6.010 16.466 74.224 1.00 13.30 92 ARG A C 1
ATOM 739 O O . ARG A 1 94 ? -4.792 16.332 74.089 1.00 11.84 92 ARG A O 1
ATOM 747 N N . GLN A 1 95 ? -6.562 17.520 74.828 1.00 12.61 93 GLN A N 1
ATOM 748 C CA . GLN A 1 95 ? -5.733 18.557 75.439 1.00 13.03 93 GLN A CA 1
ATOM 749 C C . GLN A 1 95 ? -5.044 18.012 76.686 1.00 12.70 93 GLN A C 1
ATOM 750 O O . GLN A 1 95 ? -5.576 17.128 77.353 1.00 12.39 93 GLN A O 1
ATOM 756 N N . PRO A 1 96 ? -3.867 18.560 77.023 1.00 11.37 94 PRO A N 1
ATOM 757 C CA . PRO A 1 96 ? -3.254 18.253 78.317 1.00 10.85 94 PRO A CA 1
ATOM 758 C C . PRO A 1 96 ? -4.242 18.407 79.479 1.00 14.89 94 PRO A C 1
ATOM 759 O O . PRO A 1 96 ? -4.972 19.408 79.536 1.00 14.41 94 PRO A O 1
ATOM 763 N N . ARG A 1 97 ? -4.268 17.395 80.347 1.00 12.09 95 ARG A N 1
ATOM 764 C CA . ARG A 1 97 ? -5.022 17.385 81.604 1.00 13.67 95 ARG A CA 1
ATOM 765 C C . ARG A 1 97 ? -6.530 17.321 81.391 1.00 18.57 95 ARG A C 1
ATOM 766 O O . ARG A 1 97 ? -7.304 17.555 82.319 1.00 17.44 95 ARG A O 1
ATOM 774 N N . SER A 1 98 ? -6.945 16.972 80.176 1.00 14.93 96 SER A N 1
ATOM 775 C CA . SER A 1 98 ? -8.360 16.729 79.890 1.00 16.19 96 SER A CA 1
ATOM 776 C C . SER A 1 98 ? -8.597 15.246 79.640 1.00 18.43 96 SER A C 1
ATOM 777 O O . SER A 1 98 ? -7.754 14.568 79.052 1.00 21.25 96 SER A O 1
ATOM 780 N N . ASP A 1 99 ? -9.740 14.736 80.085 1.00 21.00 97 ASP A N 1
ATOM 781 C CA . ASP A 1 99 ? -10.131 13.366 79.779 1.00 22.05 97 ASP A CA 1
ATOM 782 C C . ASP A 1 99 ? -10.889 13.302 78.455 1.00 22.04 97 ASP A C 1
ATOM 783 O O . ASP A 1 99 ? -11.153 12.218 77.937 1.00 26.07 97 ASP A O 1
ATOM 788 N N . ASP A 1 100 ? -11.233 14.469 77.918 1.00 21.84 98 ASP A N 1
ATOM 789 C CA . ASP A 1 100 ? -12.124 14.547 76.762 1.00 22.41 98 ASP A CA 1
ATOM 790 C C . ASP A 1 100 ? -11.377 14.558 75.434 1.00 22.18 98 ASP A C 1
ATOM 791 O O . ASP A 1 100 ? -10.499 15.388 75.207 1.00 22.14 98 ASP A O 1
ATOM 796 N N . TRP A 1 101 ? -11.737 13.627 74.562 1.00 16.52 99 TRP A N 1
ATOM 797 C CA . TRP A 1 101 ? -11.239 13.636 73.193 1.00 15.97 99 TRP A CA 1
ATOM 798 C C . TRP A 1 101 ? -12.181 14.419 72.296 1.00 19.45 99 TRP A C 1
ATOM 799 O O . TRP A 1 101 ? -13.397 14.233 72.372 1.00 22.44 99 TRP A O 1
ATOM 810 N N . GLU A 1 102 ? -11.634 15.287 71.451 1.00 14.05 100 GLU A N 1
ATOM 811 C CA . GLU A 1 102 ? -12.460 15.931 70.443 1.00 16.19 100 GLU A CA 1
ATOM 812 C C . GLU A 1 102 ? -12.297 15.230 69.105 1.00 17.17 100 GLU A C 1
ATOM 813 O O . GLU A 1 102 ? -11.174 14.949 68.671 1.00 13.95 100 GLU A O 1
ATOM 819 N N . ASN A 1 103 ? -13.422 14.953 68.451 1.00 15.18 101 ASN A N 1
ATOM 820 C CA . ASN A 1 103 ? -13.425 14.385 67.114 1.00 13.67 101 ASN A CA 1
ATOM 821 C C . ASN A 1 103 ? -13.473 15.526 66.113 1.00 17.64 101 ASN A C 1
ATOM 822 O O . ASN A 1 103 ? -14.539 16.074 65.832 1.00 14.84 101 ASN A O 1
ATOM 827 N N . LEU A 1 104 ? -12.316 15.888 65.575 1.00 15.63 102 LEU A N 1
ATOM 828 C CA . LEU A 1 104 ? -12.226 17.078 64.743 1.00 16.36 102 LEU A CA 1
ATOM 829 C C . LEU A 1 104 ? -12.888 16.868 63.386 1.00 15.94 102 LEU A C 1
ATOM 830 O O . LEU A 1 104 ? -13.313 17.835 62.747 1.00 18.16 102 LEU A O 1
ATOM 835 N N . ALA A 1 105 ? -12.992 15.619 62.940 1.00 13.42 103 ALA A N 1
ATOM 836 C CA . ALA A 1 105 ? -13.690 15.341 61.703 1.00 17.49 103 ALA A CA 1
ATOM 837 C C . ALA A 1 105 ? -15.162 15.626 61.906 1.00 15.74 103 ALA A C 1
ATOM 838 O O . ALA A 1 105 ? -15.765 16.348 61.119 1.00 14.16 103 ALA A O 1
ATOM 840 N N . GLU A 1 106 ? -15.723 15.083 62.986 1.00 13.06 104 GLU A N 1
ATOM 841 C CA . GLU A 1 106 ? -17.144 15.263 63.239 1.00 13.48 104 GLU A CA 1
ATOM 842 C C . GLU A 1 106 ? -17.491 16.713 63.582 1.00 15.16 104 GLU A C 1
ATOM 843 O O . GLU A 1 106 ? -18.625 17.130 63.384 1.00 13.67 104 GLU A O 1
ATOM 849 N N A SER A 1 107 ? -16.520 17.473 64.073 0.50 13.76 105 SER A N 1
ATOM 850 N N B SER A 1 107 ? -16.528 17.481 64.080 0.50 13.75 105 SER A N 1
ATOM 851 C CA A SER A 1 107 ? -16.745 18.884 64.375 0.50 13.82 105 SER A CA 1
ATOM 852 C CA B SER A 1 107 ? -16.791 18.888 64.377 0.50 13.83 105 SER A CA 1
ATOM 853 C C A SER A 1 107 ? -16.715 19.761 63.127 0.50 15.28 105 SER A C 1
ATOM 854 C C B SER A 1 107 ? -16.645 19.776 63.140 0.50 15.28 105 SER A C 1
ATOM 855 O O A SER A 1 107 ? -16.989 20.953 63.195 0.50 16.94 105 SER A O 1
ATOM 856 O O B SER A 1 107 ? -16.773 20.992 63.228 0.50 17.06 105 SER A O 1
ATOM 861 N N . SER A 1 108 ? -16.383 19.162 61.989 1.00 13.31 106 SER A N 1
ATOM 862 C CA . SER A 1 108 ? -16.331 19.899 60.728 1.00 15.27 106 SER A CA 1
ATOM 863 C C . SER A 1 108 ? -17.540 19.573 59.853 1.00 15.13 106 SER A C 1
ATOM 864 O O . SER A 1 108 ? -18.219 18.581 60.066 1.00 16.65 106 SER A O 1
ATOM 867 N N . ASP A 1 109 ? -17.788 20.406 58.846 1.00 16.19 107 ASP A N 1
ATOM 868 C CA . ASP A 1 109 ? -18.811 20.120 57.844 1.00 13.34 107 ASP A CA 1
ATOM 869 C C . ASP A 1 109 ? -18.211 19.229 56.757 1.00 15.19 107 ASP A C 1
ATOM 870 O O . ASP A 1 109 ? -17.429 19.691 55.933 1.00 16.60 107 ASP A O 1
ATOM 883 N N . GLY A 1 111 ? -19.766 17.916 54.278 1.00 14.09 109 GLY A N 1
ATOM 884 C CA . GLY A 1 111 ? -20.633 17.920 53.110 1.00 13.87 109 GLY A CA 1
ATOM 885 C C . GLY A 1 111 ? -19.859 17.718 51.816 1.00 13.30 109 GLY A C 1
ATOM 886 O O . GLY A 1 111 ? -20.420 17.223 50.837 1.00 14.33 109 GLY A O 1
ATOM 887 N N . TRP A 1 112 ? -18.585 18.113 51.825 1.00 13.54 110 TRP A N 1
ATOM 888 C CA . TRP A 1 112 ? -17.711 17.921 50.661 1.00 13.56 110 TRP A CA 1
ATOM 889 C C . TRP A 1 112 ? -17.635 16.456 50.246 1.00 16.28 110 TRP A C 1
ATOM 890 O O . TRP A 1 112 ? -17.434 16.147 49.063 1.00 14.57 110 TRP A O 1
ATOM 901 N N . GLN A 1 113 ? -17.809 15.545 51.198 1.00 13.09 111 GLN A N 1
ATOM 902 C CA . GLN A 1 113 ? -17.705 14.125 50.885 1.00 11.47 111 GLN A CA 1
ATOM 903 C C . GLN A 1 113 ? -18.794 13.670 49.911 1.00 15.92 111 GLN A C 1
ATOM 904 O O . GLN A 1 113 ? -18.569 12.783 49.098 1.00 15.45 111 GLN A O 1
ATOM 910 N N . LYS A 1 114 ? -19.972 14.279 50.005 1.00 15.89 112 LYS A N 1
ATOM 911 C CA . LYS A 1 114 ? -21.070 13.929 49.119 1.00 16.32 112 LYS A CA 1
ATOM 912 C C . LYS A 1 114 ? -20.696 14.258 47.675 1.00 16.81 112 LYS A C 1
ATOM 913 O O . LYS A 1 114 ? -20.876 13.444 46.772 1.00 17.07 112 LYS A O 1
ATOM 919 N N . GLU A 1 115 ? -20.158 15.451 47.466 1.00 17.16 113 GLU A N 1
ATOM 920 C CA . GLU A 1 115 ? -19.815 15.876 46.114 1.00 16.29 113 GLU A CA 1
ATOM 921 C C . GLU A 1 115 ? -18.613 15.104 45.577 1.00 19.03 113 GLU A C 1
ATOM 922 O O . GLU A 1 115 ? -18.585 14.722 44.410 1.00 16.97 113 GLU A O 1
ATOM 928 N N . VAL A 1 116 ? -17.620 14.868 46.428 1.00 17.90 114 VAL A N 1
ATOM 929 C CA . VAL A 1 116 ? -16.437 14.131 45.990 1.00 13.47 114 VAL A CA 1
ATOM 930 C C . VAL A 1 116 ? -16.798 12.701 45.605 1.00 15.32 114 VAL A C 1
ATOM 931 O O . VAL A 1 116 ? -16.300 12.187 44.603 1.00 14.83 114 VAL A O 1
ATOM 943 N N . GLU A 1 118 ? -19.699 11.722 44.415 1.00 15.70 116 GLU A N 1
ATOM 944 C CA . GLU A 1 118 ? -20.435 11.824 43.163 1.00 20.19 116 GLU A CA 1
ATOM 945 C C . GLU A 1 118 ? -19.462 11.957 41.988 1.00 20.29 116 GLU A C 1
ATOM 946 O O . GLU A 1 118 ? -19.601 11.266 40.968 1.00 17.76 116 GLU A O 1
ATOM 952 N N . VAL A 1 119 ? -18.473 12.829 42.148 1.00 16.59 117 VAL A N 1
ATOM 953 C CA . VAL A 1 119 ? -17.453 13.047 41.130 1.00 17.27 117 VAL A CA 1
ATOM 954 C C . VAL A 1 119 ? -16.585 11.803 40.931 1.00 20.53 117 VAL A C 1
ATOM 955 O O . VAL A 1 119 ? -16.365 11.357 39.803 1.00 16.04 117 VAL A O 1
ATOM 959 N N . PHE A 1 120 ? -16.082 11.238 42.023 1.00 14.64 118 PHE A N 1
ATOM 960 C CA . PHE A 1 120 ? -15.288 10.021 41.904 1.00 12.59 118 PHE A CA 1
ATOM 961 C C . PHE A 1 120 ? -16.088 8.868 41.276 1.00 17.00 118 PHE A C 1
ATOM 962 O O . PHE A 1 120 ? -15.545 8.091 40.488 1.00 15.87 118 PHE A O 1
ATOM 970 N N . GLN A 1 121 ? -17.372 8.744 41.610 1.00 18.73 119 GLN A N 1
ATOM 971 C CA . GLN A 1 121 ? -18.168 7.643 41.071 1.00 17.82 119 GLN A CA 1
ATOM 972 C C . GLN A 1 121 ? -18.320 7.796 39.565 1.00 17.54 119 GLN A C 1
ATOM 973 O O . GLN A 1 121 ? -18.294 6.818 38.815 1.00 19.20 119 GLN A O 1
ATOM 979 N N . HIS A 1 122 ? -18.456 9.044 39.144 1.00 16.22 120 HIS A N 1
ATOM 980 C CA . HIS A 1 122 ? -18.597 9.377 37.735 1.00 18.28 120 HIS A CA 1
ATOM 981 C C . HIS A 1 122 ? -17.368 8.945 36.958 1.00 21.18 120 HIS A C 1
ATOM 982 O O . HIS A 1 122 ? -17.481 8.260 35.934 1.00 17.68 120 HIS A O 1
ATOM 989 N N . PHE A 1 123 ? -16.197 9.341 37.454 1.00 16.87 121 PHE A N 1
ATOM 990 C CA . PHE A 1 123 ? -14.941 8.992 36.803 1.00 15.17 121 PHE A CA 1
ATOM 991 C C . PHE A 1 123 ? -14.644 7.506 36.919 1.00 16.89 121 PHE A C 1
ATOM 992 O O . PHE A 1 123 ? -14.012 6.932 36.030 1.00 14.76 121 PHE A O 1
ATOM 1000 N N . THR A 1 124 ? -15.096 6.872 38.000 1.00 14.28 122 THR A N 1
ATOM 1001 C CA . THR A 1 124 ? -14.896 5.437 38.144 1.00 12.70 122 THR A CA 1
ATOM 1002 C C . THR A 1 124 ? -15.642 4.659 37.059 1.00 17.06 122 THR A C 1
ATOM 1003 O O . THR A 1 124 ? -15.069 3.785 36.409 1.00 17.35 122 THR A O 1
ATOM 1007 N N . GLU A 1 125 ? -16.908 4.999 36.847 1.00 18.27 123 GLU A N 1
ATOM 1008 C CA . GLU A 1 125 ? -17.703 4.340 35.815 1.00 17.79 123 GLU A CA 1
ATOM 1009 C C . GLU A 1 125 ? -17.083 4.522 34.427 1.00 20.82 123 GLU A C 1
ATOM 1010 O O . GLU A 1 125 ? -17.299 3.704 33.529 1.00 22.87 123 GLU A O 1
ATOM 1016 N N . ARG A 1 126 ? -16.297 5.581 34.263 1.00 16.77 124 ARG A N 1
ATOM 1017 C CA . ARG A 1 126 ? -15.723 5.913 32.955 1.00 16.94 124 ARG A CA 1
ATOM 1018 C C . ARG A 1 126 ? -14.220 5.633 32.843 1.00 17.65 124 ARG A C 1
ATOM 1019 O O . ARG A 1 126 ? -13.578 6.011 31.855 1.00 19.62 124 ARG A O 1
ATOM 1027 N N . THR A 1 127 ? -13.659 4.967 33.847 1.00 15.50 125 THR A N 1
ATOM 1028 C CA . THR A 1 127 ? -12.238 4.638 33.826 1.00 15.33 125 THR A CA 1
ATOM 1029 C C . THR A 1 127 ? -12.055 3.200 34.288 1.00 15.72 125 THR A C 1
ATOM 1030 O O . THR A 1 127 ? -11.951 2.934 35.483 1.00 14.75 125 THR A O 1
ATOM 1034 N N . GLN A 1 128 ? -12.028 2.266 33.339 1.00 15.40 126 GLN A N 1
ATOM 1035 C CA . GLN A 1 128 ? -11.992 0.849 33.680 1.00 17.08 126 GLN A CA 1
ATOM 1036 C C . GLN A 1 128 ? -10.776 0.516 34.536 1.00 14.43 126 GLN A C 1
ATOM 1037 O O . GLN A 1 128 ? -9.663 0.955 34.243 1.00 17.95 126 GLN A O 1
ATOM 1043 N N . GLY A 1 129 ? -11.007 -0.234 35.611 1.00 16.80 127 GLY A N 1
ATOM 1044 C CA . GLY A 1 129 ? -9.946 -0.620 36.524 1.00 17.71 127 GLY A CA 1
ATOM 1045 C C . GLY A 1 129 ? -9.863 0.256 37.767 1.00 15.97 127 GLY A C 1
ATOM 1046 O O . GLY A 1 129 ? -9.239 -0.123 38.768 1.00 15.69 127 GLY A O 1
ATOM 1047 N N . SER A 1 130 ? -10.473 1.436 37.715 1.00 13.69 128 SER A N 1
ATOM 1048 C CA . SER A 1 130 ? -10.375 2.363 38.846 1.00 12.73 128 SER A CA 1
ATOM 1049 C C . SER A 1 130 ? -11.373 1.992 39.923 1.00 15.02 128 SER A C 1
ATOM 1050 O O . SER A 1 130 ? -12.333 1.278 39.658 1.00 14.03 128 SER A O 1
ATOM 1053 N N . PHE A 1 131 ? -11.142 2.484 41.140 1.00 14.03 129 PHE A N 1
ATOM 1054 C CA . PHE A 1 131 ? -12.086 2.275 42.233 1.00 14.15 129 PHE A CA 1
ATOM 1055 C C . PHE A 1 131 ? -11.922 3.327 43.313 1.00 13.23 129 PHE A C 1
ATOM 1056 O O . PHE A 1 131 ? -10.918 4.036 43.364 1.00 11.89 129 PHE A O 1
ATOM 1064 N N . ILE A 1 132 ? -12.912 3.396 44.196 1.00 12.93 130 ILE A N 1
ATOM 1065 C CA . ILE A 1 132 ? -12.925 4.393 45.251 1.00 14.27 130 ILE A CA 1
ATOM 1066 C C . ILE A 1 132 ? -12.633 3.746 46.587 1.00 15.52 130 ILE A C 1
ATOM 1067 O O . ILE A 1 132 ? -13.225 2.715 46.916 1.00 15.44 130 ILE A O 1
ATOM 1072 N N . GLU A 1 133 ? -11.696 4.338 47.320 1.00 12.37 131 GLU A N 1
ATOM 1073 C CA . GLU A 1 133 ? -11.430 3.974 48.706 1.00 11.83 131 GLU A CA 1
ATOM 1074 C C . GLU A 1 133 ? -12.010 5.043 49.611 1.00 14.26 131 GLU A C 1
ATOM 1075 O O . GLU A 1 133 ? -11.664 6.220 49.515 1.00 13.60 131 GLU A O 1
ATOM 1081 N N . ARG A 1 134 ? -12.914 4.639 50.493 1.00 18.70 132 ARG A N 1
ATOM 1082 C CA . ARG A 1 134 ? -13.506 5.593 51.413 1.00 20.69 132 ARG A CA 1
ATOM 1083 C C . ARG A 1 134 ? -12.995 5.342 52.829 1.00 24.54 132 ARG A C 1
ATOM 1084 O O . ARG A 1 134 ? -13.121 4.237 53.359 1.00 25.32 132 ARG A O 1
ATOM 1092 N N . LYS A 1 135 ? -12.373 6.355 53.421 1.00 17.72 133 LYS A N 1
ATOM 1093 C CA . LYS A 1 135 ? -12.061 6.304 54.851 1.00 22.24 133 LYS A CA 1
ATOM 1094 C C . LYS A 1 135 ? -12.906 7.333 55.594 1.00 26.37 133 LYS A C 1
ATOM 1095 O O . LYS A 1 135 ? -13.705 8.046 54.969 1.00 26.37 133 LYS A O 1
ATOM 1101 N N . ARG A 1 136 ? -12.726 7.411 56.915 1.00 30.10 134 ARG A N 1
ATOM 1102 C CA . ARG A 1 136 ? -13.504 8.319 57.759 1.00 24.58 134 ARG A CA 1
ATOM 1103 C C . ARG A 1 136 ? -13.425 9.741 57.232 1.00 25.92 134 ARG A C 1
ATOM 1104 O O . ARG A 1 136 ? -14.440 10.423 57.057 1.00 25.15 134 ARG A O 1
ATOM 1112 N N . VAL A 1 137 ? -12.208 10.185 56.957 1.00 18.38 135 VAL A N 1
ATOM 1113 C CA . VAL A 1 137 ? -12.011 11.583 56.664 1.00 18.51 135 VAL A CA 1
ATOM 1114 C C . VAL A 1 137 ? -11.404 11.807 55.277 1.00 20.58 135 VAL A C 1
ATOM 1115 O O . VAL A 1 137 ? -11.513 12.896 54.710 1.00 28.16 135 VAL A O 1
ATOM 1119 N N . ALA A 1 138 ? -10.774 10.787 54.714 1.00 14.83 136 ALA A N 1
ATOM 1120 C CA . ALA A 1 138 ? -10.176 10.970 53.399 1.00 14.46 136 ALA A CA 1
ATOM 1121 C C . ALA A 1 138 ? -10.840 10.089 52.361 1.00 15.02 136 ALA A C 1
ATOM 1122 O O . ALA A 1 138 ? -11.154 8.938 52.628 1.00 15.26 136 ALA A O 1
ATOM 1124 N N . LEU A 1 139 ? -11.028 10.634 51.160 1.00 10.59 137 LEU A N 1
ATOM 1125 C CA . LEU A 1 139 ? -11.593 9.868 50.053 1.00 10.73 137 LEU A CA 1
ATOM 1126 C C . LEU A 1 139 ? -10.542 9.759 48.966 1.00 9.92 137 LEU A C 1
ATOM 1127 O O . LEU A 1 139 ? -9.945 10.759 48.587 1.00 12.18 137 LEU A O 1
ATOM 1132 N N . THR A 1 140 ? -10.311 8.547 48.481 1.00 7.94 138 THR A N 1
ATOM 1133 C CA . THR A 1 140 ? -9.223 8.329 47.531 1.00 10.02 138 THR A CA 1
ATOM 1134 C C . THR A 1 140 ? -9.697 7.597 46.283 1.00 10.48 138 THR A C 1
ATOM 1135 O O . THR A 1 140 ? -10.349 6.553 46.364 1.00 12.04 138 THR A O 1
ATOM 1139 N N . TRP A 1 141 ? -9.378 8.166 45.123 1.00 10.59 139 TRP A N 1
ATOM 1140 C CA . TRP A 1 141 ? -9.670 7.521 43.851 1.00 11.95 139 TRP A CA 1
ATOM 1141 C C . TRP A 1 141 ? -8.411 6.819 43.344 1.00 9.26 139 TRP A C 1
ATOM 1142 O O . TRP A 1 141 ? -7.395 7.464 43.144 1.00 10.72 139 TRP A O 1
ATOM 1153 N N . HIS A 1 142 ? -8.486 5.500 43.180 1.00 9.96 140 HIS A N 1
ATOM 1154 C CA . HIS A 1 142 ? -7.344 4.677 42.764 1.00 10.40 140 HIS A CA 1
ATOM 1155 C C . HIS A 1 142 ? -7.473 4.302 41.298 1.00 11.71 140 HIS A C 1
ATOM 1156 O O . HIS A 1 142 ? -8.549 3.908 40.866 1.00 12.20 140 HIS A O 1
ATOM 1163 N N . TYR A 1 143 ? -6.382 4.367 40.535 1.00 9.58 141 TYR A N 1
ATOM 1164 C CA . TYR A 1 143 ? -6.479 4.007 39.118 1.00 10.17 141 TYR A CA 1
ATOM 1165 C C . TYR A 1 143 ? -5.252 3.281 38.545 1.00 12.92 141 TYR A C 1
ATOM 1166 O O . TYR A 1 143 ? -5.045 3.275 37.331 1.00 12.41 141 TYR A O 1
ATOM 1175 N N . ARG A 1 144 ? -4.458 2.631 39.391 1.00 12.10 142 ARG A N 1
ATOM 1176 C CA . ARG A 1 144 ? -3.274 1.931 38.885 1.00 10.60 142 ARG A CA 1
ATOM 1177 C C . ARG A 1 144 ? -3.617 0.839 37.875 1.00 12.37 142 ARG A C 1
ATOM 1178 O O . ARG A 1 144 ? -2.825 0.573 36.979 1.00 13.65 142 ARG A O 1
ATOM 1186 N N . ARG A 1 145 ? -4.790 0.226 37.996 1.00 12.86 143 ARG A N 1
ATOM 1187 C CA . ARG A 1 145 ? -5.144 -0.876 37.111 1.00 12.68 143 ARG A CA 1
ATOM 1188 C C . ARG A 1 145 ? -5.696 -0.358 35.784 1.00 14.49 143 ARG A C 1
ATOM 1189 O O . ARG A 1 145 ? -5.894 -1.130 34.846 1.00 17.70 143 ARG A O 1
ATOM 1197 N N . ALA A 1 146 ? -5.941 0.945 35.709 1.00 14.01 144 ALA A N 1
ATOM 1198 C CA . ALA A 1 146 ? -6.423 1.540 34.464 1.00 17.04 144 ALA A CA 1
ATOM 1199 C C . ALA A 1 146 ? -5.299 1.663 33.445 1.00 12.92 144 ALA A C 1
ATOM 1200 O O . ALA A 1 146 ? -4.118 1.581 33.784 1.00 12.61 144 ALA A O 1
ATOM 1202 N N . ASP A 1 147 ? -5.661 1.867 32.180 1.00 14.36 145 ASP A N 1
ATOM 1203 C CA . ASP A 1 147 ? -4.651 2.256 31.213 1.00 17.30 145 ASP A CA 1
ATOM 1204 C C . ASP A 1 147 ? -3.825 3.406 31.779 1.00 15.91 145 ASP A C 1
ATOM 1205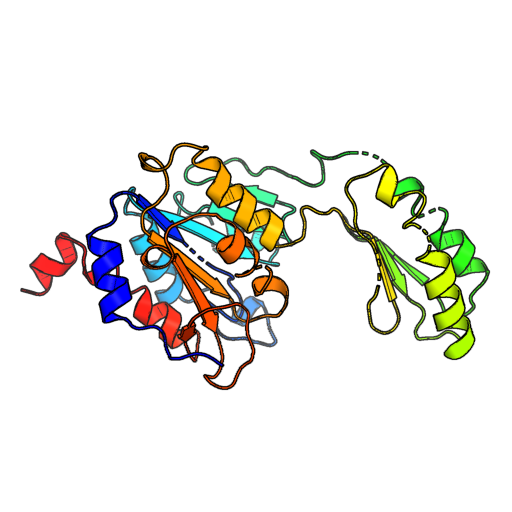 O O . ASP A 1 147 ? -4.377 4.386 32.251 1.00 16.18 145 ASP A O 1
ATOM 1210 N N . PRO A 1 148 ? -2.494 3.282 31.746 1.00 15.35 146 PRO A N 1
ATOM 1211 C CA . PRO A 1 148 ? -1.633 4.294 32.369 1.00 16.21 146 PRO A CA 1
ATOM 1212 C C . PRO A 1 148 ? -1.825 5.717 31.836 1.00 15.85 146 PRO A C 1
ATOM 1213 O O . PRO A 1 148 ? -1.996 6.634 32.634 1.00 18.00 146 PRO A O 1
ATOM 1217 N N . GLU A 1 149 ? -1.810 5.902 30.520 1.00 17.69 147 GLU A N 1
ATOM 1218 C CA . GLU A 1 149 ? -1.944 7.248 29.973 1.00 17.03 147 GLU A CA 1
ATOM 1219 C C . GLU A 1 149 ? -3.343 7.823 30.184 1.00 12.61 147 GLU A C 1
ATOM 1220 O O . GLU A 1 149 ? -3.482 8.983 30.575 1.00 13.09 147 GLU A O 1
ATOM 1226 N N . TYR A 1 150 ? -4.372 7.024 29.918 1.00 13.90 148 TYR A N 1
ATOM 1227 C CA . TYR A 1 150 ? -5.737 7.513 30.048 1.00 13.48 148 TYR A CA 1
ATOM 1228 C C . TYR A 1 150 ? -6.079 7.711 31.521 1.00 15.13 148 TYR A C 1
ATOM 1229 O O . TYR A 1 150 ? -6.753 8.666 31.874 1.00 13.75 148 TYR A O 1
ATOM 1238 N N . GLY A 1 151 ? -5.595 6.817 32.379 1.00 13.94 149 GLY A N 1
ATOM 1239 C CA . GLY A 1 151 ? -5.770 6.999 33.819 1.00 15.27 149 GLY A CA 1
ATOM 1240 C C . GLY A 1 151 ? -5.203 8.321 34.310 1.00 15.22 149 GLY A C 1
ATOM 1241 O O . GLY A 1 151 ? -5.860 9.070 35.057 1.00 13.79 149 GLY A O 1
ATOM 1242 N N . ALA A 1 152 ? -3.975 8.618 33.899 1.00 13.52 150 ALA A N 1
ATOM 1243 C CA . ALA A 1 152 ? -3.320 9.854 34.302 1.00 14.44 150 ALA A CA 1
ATOM 1244 C C . ALA A 1 152 ? -4.094 11.063 33.789 1.00 16.14 150 ALA A C 1
ATOM 1245 O O . ALA A 1 152 ? -4.235 12.065 34.490 1.00 15.28 150 ALA A O 1
ATOM 1247 N N . PHE A 1 153 ? -4.596 10.956 32.561 1.00 14.18 151 PHE A N 1
ATOM 1248 C CA . PHE A 1 153 ? -5.403 12.013 31.963 1.00 14.86 151 PHE A CA 1
ATOM 1249 C C . PHE A 1 153 ? -6.678 12.255 32.760 1.00 13.13 151 PHE A C 1
ATOM 1250 O O . PHE A 1 153 ? -7.002 13.393 33.115 1.00 14.14 151 PHE A O 1
ATOM 1258 N N . GLN A 1 154 ? -7.391 11.176 33.042 1.00 12.51 152 GLN A N 1
ATOM 1259 C CA . GLN A 1 154 ? -8.620 11.261 33.813 1.00 11.97 152 GLN A CA 1
ATOM 1260 C C . GLN A 1 154 ? -8.352 11.889 35.176 1.00 13.13 152 GLN A C 1
ATOM 1261 O O . GLN A 1 154 ? -9.147 12.682 35.674 1.00 13.83 152 GLN A O 1
ATOM 1267 N N . ALA A 1 155 ? -7.228 11.522 35.776 1.00 12.34 153 ALA A N 1
ATOM 1268 C CA . ALA A 1 155 ? -6.894 12.050 37.097 1.00 12.57 153 ALA A CA 1
ATOM 1269 C C . ALA A 1 155 ? -6.591 13.543 37.035 1.00 13.39 153 ALA A C 1
ATOM 1270 O O . ALA A 1 155 ? -7.019 14.297 37.908 1.00 14.88 153 ALA A O 1
ATOM 1272 N N . ARG A 1 156 ? -5.883 13.985 35.994 1.00 14.63 154 ARG A N 1
ATOM 1273 C CA . ARG A 1 156 ? -5.632 15.416 35.823 1.00 14.73 154 ARG A CA 1
ATOM 1274 C C . ARG A 1 156 ? -6.946 16.169 35.641 1.00 14.76 154 ARG A C 1
ATOM 1275 O O . ARG A 1 156 ? -7.134 17.238 36.212 1.00 15.11 154 ARG A O 1
ATOM 1283 N N . GLU A 1 157 ? -7.858 15.604 34.854 1.00 13.45 155 GLU A N 1
ATOM 1284 C CA . GLU A 1 157 ? -9.128 16.271 34.593 1.00 14.31 155 GLU A CA 1
ATOM 1285 C C . GLU A 1 157 ? -9.997 16.306 35.845 1.00 16.02 155 GLU A C 1
ATOM 1286 O O . GLU A 1 157 ? -10.610 17.328 36.166 1.00 15.79 155 GLU A O 1
ATOM 1292 N N . CYS A 1 158 ? -10.008 15.197 36.574 1.00 15.14 156 CYS A N 1
ATOM 1293 C CA . CYS A 1 158 ? -10.790 15.108 37.800 1.00 15.30 156 CYS A CA 1
ATOM 1294 C C . CYS A 1 158 ? -10.240 16.051 38.870 1.00 17.53 156 CYS A C 1
ATOM 1295 O O . CYS A 1 158 ? -11.000 16.718 39.574 1.00 15.72 156 CYS A O 1
ATOM 1298 N N . ARG A 1 159 ? -8.916 16.112 38.977 1.00 14.15 157 ARG A N 1
ATOM 1299 C CA . ARG A 1 159 ? -8.273 17.001 39.929 1.00 15.97 157 ARG A CA 1
ATOM 1300 C C . ARG A 1 159 ? -8.621 18.457 39.649 1.00 17.48 157 ARG A C 1
ATOM 1301 O O . ARG A 1 159 ? -8.969 19.198 40.562 1.00 18.00 157 ARG A O 1
ATOM 1309 N N . LYS A 1 160 ? -8.534 18.865 38.386 1.00 18.40 158 LYS A N 1
ATOM 1310 C CA . LYS A 1 160 ? -8.856 20.242 38.035 1.00 20.06 158 LYS A CA 1
ATOM 1311 C C . LYS A 1 160 ? -10.291 20.566 38.437 1.00 19.23 158 LYS A C 1
ATOM 1312 O O . LYS A 1 160 ? -10.565 21.623 39.010 1.00 22.74 158 LYS A O 1
ATOM 1326 N N . LEU A 1 162 ? -12.174 19.144 40.816 1.00 18.56 160 LEU A N 1
ATOM 1327 C CA . LEU A 1 162 ? -12.285 19.239 42.274 1.00 18.53 160 LEU A CA 1
ATOM 1328 C C . LEU A 1 162 ? -11.694 20.538 42.822 1.00 20.46 160 LEU A C 1
ATOM 1329 O O . LEU A 1 162 ? -12.246 21.137 43.748 1.00 20.32 160 LEU A O 1
ATOM 1334 N N . GLU A 1 163 ? -10.569 20.970 42.262 1.00 16.71 161 GLU A N 1
ATOM 1335 C CA . GLU A 1 163 ? -9.915 22.191 42.726 1.00 23.36 161 GLU A CA 1
ATOM 1336 C C . GLU A 1 163 ? -10.769 23.432 42.479 1.00 24.77 161 GLU A C 1
ATOM 1337 O O . GLU A 1 163 ? -10.758 24.372 43.275 1.00 26.43 161 GLU A O 1
ATOM 1343 N N . GLU A 1 164 ? -11.509 23.428 41.377 1.00 24.10 162 GLU A N 1
ATOM 1344 C CA . GLU A 1 164 ? -12.289 24.596 40.984 1.00 28.00 162 GLU A CA 1
ATOM 1345 C C . GLU A 1 164 ? -13.679 24.617 41.605 1.00 30.52 162 GLU A C 1
ATOM 1346 O O . GLU A 1 164 ? -14.401 25.608 41.491 1.00 31.43 162 GLU A O 1
ATOM 1352 N N . THR A 1 165 ? -14.059 23.525 42.258 1.00 24.11 163 THR A N 1
ATOM 1353 C CA . THR A 1 165 ? -15.391 23.429 42.837 1.00 23.70 163 THR A CA 1
ATOM 1354 C C . THR A 1 165 ? -15.313 23.123 44.330 1.00 27.06 163 THR A C 1
ATOM 1355 O O . THR A 1 165 ? -15.366 24.031 45.165 1.00 27.78 163 THR A O 1
ATOM 1359 N N . VAL A 1 166 ? -15.167 21.843 44.653 1.00 24.24 164 VAL A N 1
ATOM 1360 C CA . VAL A 1 166 ? -15.159 21.381 46.035 1.00 23.94 164 VAL A CA 1
ATOM 1361 C C . VAL A 1 166 ? -14.152 22.123 46.923 1.00 25.05 164 VAL A C 1
ATOM 1362 O O . VAL A 1 166 ? -14.480 22.541 48.036 1.00 25.67 164 VAL A O 1
ATOM 1366 N N . ALA A 1 167 ? -12.936 22.312 46.423 1.00 20.71 165 ALA A N 1
ATOM 1367 C CA . ALA A 1 167 ? -11.867 22.902 47.225 1.00 23.15 165 ALA A CA 1
ATOM 1368 C C . ALA A 1 167 ? -12.053 24.399 47.458 1.00 25.77 165 ALA A C 1
ATOM 1369 O O . ALA A 1 167 ? -11.344 25.007 48.258 1.00 24.24 165 ALA A O 1
ATOM 1371 N N . LYS A 1 168 ? -12.996 25.004 46.750 1.00 28.43 166 LYS A N 1
ATOM 1372 C CA . LYS A 1 168 ? -13.246 26.424 46.948 1.00 30.96 166 LYS A CA 1
ATOM 1373 C C . LYS A 1 168 ? -14.456 26.643 47.850 1.00 30.97 166 LYS A C 1
ATOM 1374 O O . LYS A 1 168 ? -14.697 27.756 48.310 1.00 30.48 166 LYS A O 1
ATOM 1380 N N . ARG A 1 169 ? -15.199 25.574 48.124 1.00 25.96 167 ARG A N 1
ATOM 1381 C CA . ARG A 1 169 ? -16.361 25.674 48.999 1.00 25.02 167 ARG A CA 1
ATOM 1382 C C . ARG A 1 169 ? -16.088 25.130 50.400 1.00 28.65 167 ARG A C 1
ATOM 1383 O O . ARG A 1 169 ? -16.610 25.646 51.386 1.00 28.36 167 ARG A O 1
ATOM 1391 N N . TRP A 1 170 ? -15.289 24.073 50.486 1.00 24.73 168 TRP A N 1
ATOM 1392 C CA . TRP A 1 170 ? -14.940 23.499 51.784 1.00 23.94 168 TRP A CA 1
ATOM 1393 C C . TRP A 1 170 ? -13.427 23.586 52.029 1.00 22.82 168 TRP A C 1
ATOM 1394 O O . TRP A 1 170 ? -12.643 23.723 51.090 1.00 25.02 168 TRP A O 1
ATOM 1405 N N . GLU A 1 171 ? -13.028 23.506 53.297 1.00 21.95 169 GLU A N 1
ATOM 1406 C CA . GLU A 1 171 ? -11.621 23.561 53.683 1.00 22.10 169 GLU A CA 1
ATOM 1407 C C . GLU A 1 171 ? -10.959 22.198 53.490 1.00 19.65 169 GLU A C 1
ATOM 1408 O O . GLU A 1 171 ? -10.639 21.500 54.450 1.00 17.04 169 GLU A O 1
ATOM 1414 N N . VAL A 1 172 ? -10.786 21.818 52.235 1.00 18.78 170 VAL A N 1
ATOM 1415 C CA . VAL A 1 172 ? -10.185 20.535 51.897 1.00 17.88 170 VAL A CA 1
ATOM 1416 C C . VAL A 1 172 ? -9.073 20.755 50.901 1.00 19.66 170 VAL A C 1
ATOM 1417 O O . VAL A 1 172 ? -9.001 21.795 50.247 1.00 18.83 170 VAL A O 1
ATOM 1421 N N . GLU A 1 173 ? -8.193 19.775 50.779 1.00 18.51 171 GLU A N 1
ATOM 1422 C CA . GLU A 1 173 ? -7.215 19.854 49.715 1.00 19.87 171 GLU A CA 1
ATOM 1423 C C . GLU A 1 173 ? -7.226 18.590 48.892 1.00 15.83 171 GLU A C 1
ATOM 1424 O O . GLU A 1 173 ? -7.625 17.525 49.363 1.00 16.07 171 GLU A O 1
ATOM 1430 N N . VAL A 1 174 ? -6.798 18.735 47.642 1.00 17.20 172 VAL A N 1
ATOM 1431 C CA . VAL A 1 174 ? -6.730 17.629 46.708 1.00 20.22 172 VAL A CA 1
ATOM 1432 C C . VAL A 1 174 ? -5.269 17.221 46.531 1.00 21.58 172 VAL A C 1
ATOM 1433 O O . VAL A 1 174 ? -4.431 18.054 46.186 1.00 27.01 172 VAL A O 1
ATOM 1445 N N . ALA A 1 176 ? -2.318 14.410 44.937 1.00 18.63 174 ALA A N 1
ATOM 1446 C CA . ALA A 1 176 ? -2.069 13.390 43.921 1.00 18.45 174 ALA A CA 1
ATOM 1447 C C . ALA A 1 176 ? -0.999 12.418 44.398 1.00 23.44 174 ALA A C 1
ATOM 1448 O O . ALA A 1 176 ? 0.143 12.810 44.635 1.00 31.26 174 ALA A O 1
ATOM 1450 N N . GLY A 1 177 ? -1.386 11.159 44.568 1.00 21.18 175 GLY A N 1
ATOM 1451 C CA . GLY A 1 177 ? -0.452 10.086 44.870 1.00 27.02 175 GLY A CA 1
ATOM 1452 C C . GLY A 1 177 ? -0.001 9.471 43.558 1.00 22.99 175 GLY A C 1
ATOM 1453 O O . GLY A 1 177 ? -0.373 9.960 42.496 1.00 26.28 175 GLY A O 1
ATOM 1454 N N . LYS A 1 178 ? 0.792 8.405 43.618 1.00 34.15 176 LYS A N 1
ATOM 1455 C CA . LYS A 1 178 ? 1.416 7.872 42.404 1.00 33.16 176 LYS A CA 1
ATOM 1456 C C . LYS A 1 178 ? 0.387 7.559 41.316 1.00 34.01 176 LYS A C 1
ATOM 1457 O O . LYS A 1 178 ? 0.501 8.028 40.174 1.00 35.75 176 LYS A O 1
ATOM 1463 N N . ALA A 1 179 ? -0.612 6.776 41.692 1.00 17.76 177 ALA A N 1
ATOM 1464 C CA . ALA A 1 179 ? -1.743 6.446 40.836 1.00 14.00 177 ALA A CA 1
ATOM 1465 C C . ALA A 1 179 ? -3.021 6.639 41.660 1.00 11.28 177 ALA A C 1
ATOM 1466 O O . ALA A 1 179 ? -3.901 5.771 41.686 1.00 11.88 177 ALA A O 1
ATOM 1468 N N . ASN A 1 180 ? -3.115 7.772 42.347 1.00 12.06 178 ASN A N 1
ATOM 1469 C CA . ASN 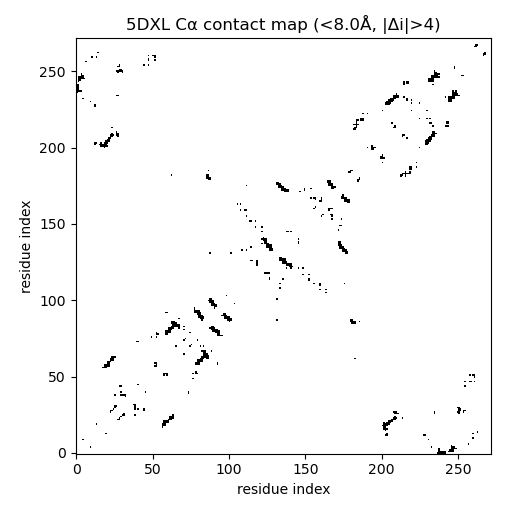A 1 180 ? -4.355 8.077 43.053 1.00 11.16 178 ASN A CA 1
ATOM 1470 C C . ASN A 1 180 ? -4.594 9.574 43.190 1.00 13.99 178 ASN A C 1
ATOM 1471 O O . ASN A 1 180 ? -3.683 10.388 43.027 1.00 14.39 178 ASN A O 1
ATOM 1476 N N . LEU A 1 181 ? -5.847 9.915 43.470 1.00 11.52 179 LEU A N 1
ATOM 1477 C CA . LEU A 1 181 ? -6.236 11.261 43.860 1.00 12.31 179 LEU A CA 1
ATOM 1478 C C . LEU A 1 181 ? -6.897 11.171 45.220 1.00 13.23 179 LEU A C 1
ATOM 1479 O O . LEU A 1 181 ? -7.741 10.311 45.429 1.00 16.50 179 LEU A O 1
ATOM 1484 N N . GLU A 1 182 ? -6.545 12.069 46.127 1.00 12.09 180 GLU A N 1
ATOM 1485 C CA . GLU A 1 182 ? -7.143 12.048 47.461 1.00 13.00 180 GLU A CA 1
ATOM 1486 C C . GLU A 1 182 ? -7.685 13.419 47.836 1.00 13.73 180 GLU A C 1
ATOM 1487 O O . GLU A 1 182 ? -7.064 14.438 47.543 1.00 16.39 180 GLU A O 1
ATOM 1493 N N . VAL A 1 183 ? -8.857 13.439 48.467 1.00 12.08 181 VAL A N 1
ATOM 1494 C CA . VAL A 1 183 ? -9.388 14.662 49.048 1.00 11.97 181 VAL A CA 1
ATOM 1495 C C . VAL A 1 183 ? -9.508 14.456 50.547 1.00 10.14 181 VAL A C 1
ATOM 1496 O O . VAL A 1 183 ? -10.032 13.447 50.995 1.00 12.44 181 VAL A O 1
ATOM 1500 N N . ARG A 1 184 ? -9.011 15.422 51.302 1.00 12.84 182 ARG A N 1
ATOM 1501 C CA . ARG A 1 184 ? -9.058 15.348 52.759 1.00 13.19 182 ARG A CA 1
ATOM 1502 C C . ARG A 1 184 ? -9.081 16.752 53.351 1.00 12.56 182 ARG A C 1
ATOM 1503 O O . ARG A 1 184 ? -8.729 17.725 52.685 1.00 14.55 182 ARG A O 1
ATOM 1511 N N . PRO A 1 185 ? -9.491 16.875 54.617 1.00 12.33 183 PRO A N 1
ATOM 1512 C CA . PRO A 1 185 ? -9.535 18.211 55.215 1.00 15.26 183 PRO A CA 1
ATOM 1513 C C . PRO A 1 185 ? -8.148 18.821 55.366 1.00 16.04 183 PRO A C 1
ATOM 1514 O O . PRO A 1 185 ? -7.169 18.092 55.550 1.00 14.92 183 PRO A O 1
ATOM 1518 N N . THR A 1 186 ? -8.072 20.146 55.311 1.00 17.06 184 THR A N 1
ATOM 1519 C CA . THR A 1 186 ? -6.799 20.828 55.501 1.00 17.55 184 THR A CA 1
ATOM 1520 C C . THR A 1 186 ? -6.221 20.573 56.898 1.00 20.24 184 THR A C 1
ATOM 1521 O O . THR A 1 186 ? -5.002 20.634 57.088 1.00 19.36 184 THR A O 1
ATOM 1525 N N . PHE A 1 187 ? -7.066 20.246 57.877 1.00 18.60 185 PHE A N 1
ATOM 1526 C CA . PHE A 1 187 ? -6.549 20.082 59.240 1.00 19.92 185 PHE A CA 1
ATOM 1527 C C . PHE A 1 187 ? -5.738 18.796 59.460 1.00 19.91 185 PHE A C 1
ATOM 1528 O O . PHE A 1 187 ? -5.160 18.596 60.530 1.00 22.25 185 PHE A O 1
ATOM 1536 N N . VAL A 1 188 ? -5.672 17.941 58.444 1.00 16.63 186 VAL A N 1
ATOM 1537 C CA . VAL A 1 188 ? -4.895 16.709 58.511 1.00 15.98 186 VAL A CA 1
ATOM 1538 C C . VAL A 1 188 ? -3.390 16.998 58.421 1.00 18.13 186 VAL A C 1
ATOM 1539 O O . VAL A 1 188 ? -2.565 16.250 58.947 1.00 19.61 186 VAL A O 1
ATOM 1543 N N A ASN A 1 189 ? -3.043 18.092 57.754 0.50 15.74 187 ASN A N 1
ATOM 1544 N N B ASN A 1 189 ? -3.043 18.095 57.755 0.50 15.74 187 ASN A N 1
ATOM 1545 C CA A ASN A 1 189 ? -1.651 18.489 57.572 0.50 15.86 187 ASN A CA 1
ATOM 1546 C CA B ASN A 1 189 ? -1.647 18.497 57.617 0.50 15.87 187 ASN A CA 1
ATOM 1547 C C A ASN A 1 189 ? -0.988 18.823 58.914 0.50 14.37 187 ASN A C 1
ATOM 1548 C C B ASN A 1 189 ? -1.008 18.790 58.958 0.50 14.37 187 ASN A C 1
ATOM 1549 O O A ASN A 1 189 ? -1.515 19.620 59.689 0.50 14.11 187 ASN A O 1
ATOM 1550 O O B ASN A 1 189 ? -1.556 19.536 59.768 0.50 14.09 187 ASN A O 1
ATOM 1559 N N . LYS A 1 190 ? 0.164 18.209 59.191 1.00 14.60 188 LYS A N 1
ATOM 1560 C CA . LYS A 1 190 ? 0.828 18.378 60.478 1.00 16.16 188 LYS A CA 1
ATOM 1561 C C . LYS A 1 190 ? 1.304 19.803 60.733 1.00 14.26 188 LYS A C 1
ATOM 1562 O O . LYS A 1 190 ? 1.447 20.225 61.879 1.00 15.68 188 LYS A O 1
ATOM 1568 N N . GLY A 1 191 ? 1.542 20.543 59.654 1.00 17.07 189 GLY A N 1
ATOM 1569 C CA . GLY A 1 191 ? 1.907 21.940 59.786 1.00 18.00 189 GLY A CA 1
ATOM 1570 C C . GLY A 1 191 ? 0.739 22.746 60.307 1.00 17.26 189 GLY A C 1
ATOM 1571 O O . GLY A 1 191 ? 0.895 23.672 61.093 1.00 17.81 189 GLY A O 1
ATOM 1572 N N . PHE A 1 192 ? -0.453 22.382 59.848 1.00 22.45 190 PHE A N 1
ATOM 1573 C CA . PHE A 1 192 ? -1.670 23.021 60.313 1.00 24.64 190 PHE A CA 1
ATOM 1574 C C . PHE A 1 192 ? -1.765 22.749 61.799 1.00 22.23 190 PHE A C 1
ATOM 1575 O O . PHE A 1 192 ? -1.956 23.650 62.628 1.00 22.21 190 PHE A O 1
ATOM 1583 N N . ILE A 1 193 ? -1.579 21.480 62.140 1.00 25.77 191 ILE A N 1
ATOM 1584 C CA . ILE A 1 193 ? -1.594 21.069 63.527 1.00 21.18 191 ILE A CA 1
ATOM 1585 C C . ILE A 1 193 ? -0.575 21.864 64.364 1.00 24.15 191 ILE A C 1
ATOM 1586 O O . ILE A 1 193 ? -0.941 22.459 65.365 1.00 20.11 191 ILE A O 1
ATOM 1591 N N . ALA A 1 194 ? 0.682 21.914 63.922 1.00 18.98 192 ALA A N 1
ATOM 1592 C CA . ALA A 1 194 ? 1.750 22.630 64.641 1.00 15.13 192 ALA A CA 1
ATOM 1593 C C . ALA A 1 194 ? 1.584 24.156 64.734 1.00 21.42 192 ALA A C 1
ATOM 1594 O O . ALA A 1 194 ? 1.935 24.773 65.739 1.00 20.03 192 ALA A O 1
ATOM 1596 N N . ALA A 1 195 ? 1.092 24.776 63.669 1.00 19.09 193 ALA A N 1
ATOM 1597 C CA . ALA A 1 195 ? 0.886 26.218 63.703 1.00 24.91 193 ALA A CA 1
ATOM 1598 C C . ALA A 1 195 ? -0.200 26.561 64.710 1.00 24.83 193 ALA A C 1
ATOM 1599 O O . ALA A 1 195 ? -0.087 27.534 65.445 1.00 26.21 193 ALA A O 1
ATOM 1601 N N . ARG A 1 196 ? -1.243 25.737 64.731 1.00 27.42 194 ARG A N 1
ATOM 1602 C CA . ARG A 1 196 ? -2.376 25.924 65.630 1.00 32.77 194 ARG A CA 1
ATOM 1603 C C . ARG A 1 196 ? -1.906 25.909 67.084 1.00 34.11 194 ARG A C 1
ATOM 1604 O O . ARG A 1 196 ? -2.322 26.730 67.897 1.00 35.83 194 ARG A O 1
ATOM 1612 N N . LEU A 1 197 ? -1.012 24.979 67.398 1.00 29.41 195 LEU A N 1
ATOM 1613 C CA . LEU A 1 197 ? -0.462 24.868 68.744 1.00 31.64 195 LEU A CA 1
ATOM 1614 C C . LEU A 1 197 ? 0.311 26.098 69.194 1.00 29.99 195 LEU A C 1
ATOM 1615 O O . LEU A 1 197 ? 0.244 26.493 70.354 1.00 31.25 195 LEU A O 1
ATOM 1620 N N . VAL A 1 198 ? 1.067 26.694 68.281 1.00 28.22 196 VAL A N 1
ATOM 1621 C CA . VAL A 1 198 ? 1.864 27.862 68.626 1.00 24.82 196 VAL A CA 1
ATOM 1622 C C . VAL A 1 198 ? 0.976 29.104 68.776 1.00 32.06 196 VAL A C 1
ATOM 1623 O O . VAL A 1 198 ? 1.180 29.925 69.671 1.00 29.85 196 VAL A O 1
ATOM 1627 N N . GLN A 1 199 ? -0.018 29.219 67.902 1.00 34.82 197 GLN A N 1
ATOM 1628 C CA . GLN A 1 199 ? -0.922 30.364 67.917 1.00 37.12 197 GLN A CA 1
ATOM 1629 C C . GLN A 1 199 ? -1.870 30.334 69.115 1.00 42.08 197 GLN A C 1
ATOM 1630 O O . GLN A 1 199 ? -2.382 31.374 69.526 1.00 44.89 197 GLN A O 1
ATOM 1636 N N . GLU A 1 200 ? -2.100 29.147 69.675 1.00 39.64 198 GLU A N 1
ATOM 1637 C CA . GLU A 1 200 ? -2.939 29.010 70.867 1.00 36.72 198 GLU A CA 1
ATOM 1638 C C . GLU A 1 200 ? -2.406 29.843 72.029 1.00 37.94 198 GLU A C 1
ATOM 1639 O O . GLU A 1 200 ? -3.158 30.226 72.924 1.00 45.25 198 GLU A O 1
ATOM 1645 N N . TYR A 1 201 ? -1.106 30.116 72.017 1.00 39.71 199 TYR A N 1
ATOM 1646 C CA . TYR A 1 201 ? -0.489 30.947 73.044 1.00 35.25 199 TYR A CA 1
ATOM 1647 C C . TYR A 1 201 ? -0.899 32.412 72.899 1.00 46.09 199 TYR A C 1
ATOM 1648 O O . TYR A 1 201 ? -0.657 33.217 73.794 1.00 42.06 199 TYR A O 1
ATOM 1657 N N . GLY A 1 202 ? -1.503 32.757 71.764 1.00 45.19 200 GLY A N 1
ATOM 1658 C CA . GLY A 1 202 ? -1.953 34.117 71.526 1.00 47.37 200 GLY A CA 1
ATOM 1659 C C . GLY A 1 202 ? -0.951 34.958 70.758 1.00 56.28 200 GLY A C 1
ATOM 1660 O O . GLY A 1 202 ? 0.109 34.471 70.363 1.00 52.38 200 GLY A O 1
ATOM 1661 N N . THR A 1 203 ? -1.284 36.231 70.558 1.00 56.36 201 THR A N 1
ATOM 1662 C CA . THR A 1 203 ? -0.480 37.116 69.719 1.00 55.39 201 THR A CA 1
ATOM 1663 C C . THR A 1 203 ? 0.469 38.000 70.527 1.00 55.31 201 THR A C 1
ATOM 1664 O O . THR A 1 203 ? 1.046 38.949 69.996 1.00 60.40 201 THR A O 1
ATOM 1668 N N . ASP A 1 204 ? 0.637 37.685 71.806 1.00 53.05 202 ASP A N 1
ATOM 1669 C CA . ASP A 1 204 ? 1.537 38.446 72.667 1.00 55.02 202 ASP A CA 1
ATOM 1670 C C . ASP A 1 204 ? 2.901 37.766 72.801 1.00 60.15 202 ASP A C 1
ATOM 1671 O O . ASP A 1 204 ? 2.997 36.668 73.348 1.00 60.44 202 ASP A O 1
ATOM 1676 N N . PRO A 1 205 ? 3.961 38.428 72.302 1.00 62.48 203 PRO A N 1
ATOM 1677 C CA . PRO A 1 205 ? 5.354 37.960 72.341 1.00 58.51 203 PRO A CA 1
ATOM 1678 C C . PRO A 1 205 ? 5.827 37.473 73.709 1.00 56.90 203 PRO A C 1
ATOM 1679 O O . PRO A 1 205 ? 6.503 36.448 73.791 1.00 57.96 203 PRO A O 1
ATOM 1683 N N . ALA A 1 206 ? 5.486 38.202 74.766 1.00 57.29 204 ALA A N 1
ATOM 1684 C CA . ALA A 1 206 ? 5.970 37.869 76.102 1.00 54.66 204 ALA A CA 1
ATOM 1685 C C . ALA A 1 206 ? 5.278 36.630 76.659 1.00 50.81 204 ALA A C 1
ATOM 1686 O O . ALA A 1 206 ? 5.734 36.045 77.642 1.00 51.17 204 ALA A O 1
ATOM 1688 N N . GLN A 1 207 ? 4.177 36.238 76.023 1.00 51.20 205 GLN A N 1
ATOM 1689 C CA . GLN A 1 207 ? 3.407 35.065 76.431 1.00 50.62 205 GLN A CA 1
ATOM 1690 C C . GLN A 1 207 ? 3.774 33.813 75.632 1.00 45.43 205 GLN A C 1
ATOM 1691 O O . GLN A 1 207 ? 3.366 32.705 75.977 1.00 40.13 205 GLN A O 1
ATOM 1697 N N . ALA A 1 208 ? 4.533 34.001 74.557 1.00 41.81 206 ALA A N 1
ATOM 1698 C CA . ALA A 1 208 ? 4.948 32.894 73.702 1.00 38.18 206 ALA A CA 1
ATOM 1699 C C . ALA A 1 208 ? 5.923 31.979 74.435 1.00 29.66 206 ALA A C 1
ATOM 1700 O O . ALA A 1 208 ? 6.610 32.414 75.356 1.00 31.51 206 ALA A O 1
ATOM 1702 N N . PRO A 1 209 ? 5.988 30.696 74.037 1.00 26.43 207 PRO A N 1
ATOM 1703 C CA . PRO A 1 209 ? 7.005 29.865 74.680 1.00 22.89 207 PRO A CA 1
ATOM 1704 C C . PRO A 1 209 ? 8.390 30.321 74.262 1.00 21.91 207 PRO A C 1
ATOM 1705 O O . PRO A 1 209 ? 8.569 30.701 73.108 1.00 23.95 207 PRO A O 1
ATOM 1709 N N . GLU A 1 210 ? 9.341 30.305 75.184 1.00 19.90 208 GLU A N 1
ATOM 1710 C CA . GLU A 1 210 ? 10.717 30.684 74.883 1.00 22.02 208 GLU A CA 1
ATOM 1711 C C . GLU A 1 210 ? 11.537 29.473 74.466 1.00 19.22 208 GLU A C 1
ATOM 1712 O O . GLU A 1 210 ? 12.739 29.571 74.252 1.00 19.06 208 GLU A O 1
ATOM 1718 N N . PHE A 1 211 ? 10.879 28.321 74.371 1.00 18.55 209 PHE A N 1
ATOM 1719 C CA . PHE A 1 211 ? 11.563 27.095 73.968 1.00 16.21 209 PHE A CA 1
ATOM 1720 C C . PHE A 1 211 ? 10.568 26.224 73.224 1.00 13.54 209 PHE A C 1
ATOM 1721 O O . PHE A 1 211 ? 9.500 25.911 73.747 1.00 13.88 209 PHE A O 1
ATOM 1729 N N . VAL A 1 212 ? 10.918 25.843 72.000 1.00 11.95 210 VAL A N 1
ATOM 1730 C CA . VAL A 1 212 ? 10.112 24.905 71.218 1.00 9.50 210 VAL A CA 1
ATOM 1731 C C . VAL A 1 212 ? 11.029 23.821 70.687 1.00 11.53 210 VAL A C 1
ATOM 1732 O O . VAL A 1 212 ? 12.030 24.121 70.043 1.00 13.23 210 VAL A O 1
ATOM 1736 N N . LEU A 1 213 ? 10.714 22.567 70.994 1.00 8.96 211 LEU A N 1
ATOM 1737 C CA . LEU A 1 213 ? 11.435 21.438 70.408 1.00 7.63 211 LEU A CA 1
ATOM 1738 C C . LEU A 1 213 ? 10.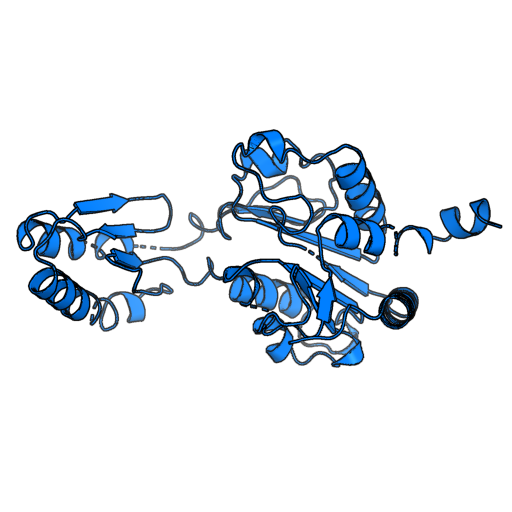456 20.604 69.616 1.00 7.27 211 LEU A C 1
ATOM 1739 O O . LEU A 1 213 ? 9.463 20.105 70.159 1.00 8.34 211 LEU A O 1
ATOM 1744 N N . CYS A 1 214 ? 10.734 20.461 68.327 1.00 7.30 212 CYS A N 1
ATOM 1745 C CA . CYS A 1 214 ? 9.835 19.771 67.422 1.00 8.03 212 CYS A CA 1
ATOM 1746 C C . CYS A 1 214 ? 10.612 18.691 66.703 1.00 9.80 212 CYS A C 1
ATOM 1747 O O . CYS A 1 214 ? 11.596 18.991 66.032 1.00 9.43 212 CYS A O 1
ATOM 1750 N N . LEU A 1 215 ? 10.171 17.446 66.863 1.00 8.56 213 LEU A N 1
ATOM 1751 C CA . LEU A 1 215 ? 10.911 16.277 66.380 1.00 7.64 213 LEU A CA 1
ATOM 1752 C C . LEU A 1 215 ? 10.062 15.382 65.493 1.00 8.46 213 LEU A C 1
ATOM 1753 O O . LEU A 1 215 ? 8.917 15.061 65.828 1.00 9.58 213 LEU A O 1
ATOM 1758 N N . GLY A 1 216 ? 10.640 14.948 64.377 1.00 9.36 214 GLY A N 1
ATOM 1759 C CA . GLY A 1 216 ? 9.932 14.065 63.464 1.00 9.90 214 GLY A CA 1
ATOM 1760 C C . GLY A 1 216 ? 10.879 13.493 62.429 1.00 9.86 214 GLY A C 1
ATOM 1761 O O . GLY A 1 216 ? 11.895 14.110 62.101 1.00 10.11 214 GLY A O 1
ATOM 1762 N N . ASP A 1 217 ? 10.536 12.320 61.900 1.00 9.56 215 ASP A N 1
ATOM 1763 C CA . ASP A 1 217 ? 11.427 11.621 60.976 1.00 10.97 215 ASP A CA 1
ATOM 1764 C C . ASP A 1 217 ? 10.967 11.612 59.530 1.00 12.63 215 ASP A C 1
ATOM 1765 O O . ASP A 1 217 ? 11.758 11.314 58.641 1.00 12.60 215 ASP A O 1
ATOM 1770 N N . ASP A 1 218 ? 9.697 11.902 59.286 1.00 10.38 216 ASP A N 1
ATOM 1771 C CA . ASP A 1 218 ? 9.161 11.605 57.955 1.00 12.56 216 ASP A CA 1
ATOM 1772 C C . ASP A 1 218 ? 8.732 12.826 57.147 1.00 16.79 216 ASP A C 1
ATOM 1773 O O . ASP A 1 218 ? 8.913 13.968 57.564 1.00 14.96 216 ASP A O 1
ATOM 1778 N N . PHE A 1 219 ? 8.179 12.554 55.969 1.00 18.58 217 PHE A N 1
ATOM 1779 C CA . PHE A 1 219 ? 7.801 13.592 55.019 1.00 20.45 217 PHE A CA 1
ATOM 1780 C C . PHE A 1 219 ? 6.702 14.489 55.582 1.00 14.82 217 PHE A C 1
ATOM 1781 O O . PHE A 1 219 ? 6.726 15.699 55.374 1.00 21.42 217 PHE A O 1
ATOM 1789 N N . THR A 1 220 ? 5.758 13.901 56.311 1.00 16.66 218 THR A N 1
ATOM 1790 C CA . THR A 1 220 ? 4.666 14.664 56.906 1.00 18.91 218 THR A CA 1
ATOM 1791 C C . THR A 1 220 ? 5.168 15.570 58.031 1.00 20.81 218 THR A C 1
ATOM 1792 O O . THR A 1 220 ? 4.631 16.656 58.261 1.00 20.29 218 THR A O 1
ATOM 1796 N N . ASP A 1 221 ? 6.202 15.123 58.735 1.00 13.94 219 ASP A N 1
ATOM 1797 C CA . ASP A 1 221 ? 6.767 15.907 59.816 1.00 13.71 219 ASP A CA 1
ATOM 1798 C C . ASP A 1 221 ? 7.456 17.169 59.314 1.00 11.58 219 ASP A C 1
ATOM 1799 O O . ASP A 1 221 ? 7.572 18.146 60.052 1.00 11.63 219 ASP A O 1
ATOM 1804 N N . GLU A 1 222 ? 7.905 17.139 58.067 1.00 13.31 220 GLU A N 1
ATOM 1805 C CA . GLU A 1 222 ? 8.495 18.313 57.426 1.00 11.23 220 GLU A CA 1
ATOM 1806 C C . GLU A 1 222 ? 7.563 19.523 57.493 1.00 13.66 220 GLU A C 1
ATOM 1807 O O . GLU A 1 222 ? 8.017 20.660 57.603 1.00 13.32 220 GLU A O 1
ATOM 1813 N N . ASP A 1 223 ? 6.256 19.279 57.465 1.00 12.57 221 ASP A N 1
ATOM 1814 C CA . ASP A 1 223 ? 5.301 20.385 57.484 1.00 15.85 221 ASP A CA 1
ATOM 1815 C C . ASP A 1 223 ? 5.286 21.087 58.848 1.00 13.59 221 ASP A C 1
ATOM 1816 O O . ASP A 1 223 ? 5.014 22.286 58.928 1.00 13.92 221 ASP A O 1
ATOM 1829 N N . PHE A 1 225 ? 8.041 21.516 60.630 1.00 12.42 223 PHE A N 1
ATOM 1830 C CA . PHE A 1 225 ? 9.242 22.354 60.581 1.00 11.06 223 PHE A CA 1
ATOM 1831 C C . PHE A 1 225 ? 8.964 23.611 59.755 1.00 12.82 223 PHE A C 1
ATOM 1832 O O . PHE A 1 225 ? 9.363 24.713 60.137 1.00 13.56 223 PHE A O 1
ATOM 1840 N N . ARG A 1 226 ? 8.268 23.430 58.635 1.00 14.19 224 ARG A N 1
ATOM 1841 C CA . ARG A 1 226 ? 7.850 24.559 57.797 1.00 13.77 224 ARG A CA 1
ATOM 1842 C C . ARG A 1 226 ? 7.013 25.545 58.585 1.00 17.94 224 ARG A C 1
ATOM 1843 O O . ARG A 1 226 ? 7.228 26.753 58.519 1.00 19.33 224 ARG A O 1
ATOM 1851 N N . ALA A 1 227 ? 6.040 25.030 59.328 1.00 14.05 225 ALA A N 1
ATOM 1852 C CA . ALA A 1 227 ? 5.166 25.891 60.101 1.00 15.07 225 ALA A CA 1
ATOM 1853 C C . ALA A 1 227 ? 5.936 26.696 61.140 1.00 16.29 225 ALA A C 1
ATOM 1854 O O . ALA A 1 227 ? 5.645 27.870 61.367 1.00 18.46 225 ALA A O 1
ATOM 1856 N N . LEU A 1 228 ? 6.911 26.072 61.792 1.00 12.09 226 LEU A N 1
ATOM 1857 C CA . LEU A 1 228 ? 7.660 26.770 62.821 1.00 14.88 226 LEU A CA 1
ATOM 1858 C C . LEU A 1 228 ? 8.544 27.858 62.214 1.00 17.31 226 LEU A C 1
ATOM 1859 O O . LEU A 1 228 ? 8.788 28.880 62.845 1.00 17.75 226 LEU A O 1
ATOM 1864 N N . LYS A 1 229 ? 8.998 27.648 60.985 1.00 18.08 227 LYS A N 1
ATOM 1865 C CA . LYS A 1 229 ? 9.773 28.681 60.289 1.00 19.73 227 LYS A CA 1
ATOM 1866 C C . LYS A 1 229 ? 8.886 29.889 59.966 1.00 25.09 227 LYS A C 1
ATOM 1867 O O . LYS A 1 229 ? 9.387 30.990 59.725 1.00 29.59 227 LYS A O 1
ATOM 1873 N N . LYS A 1 230 ? 7.573 29.688 60.006 1.00 19.49 228 LYS A N 1
ATOM 1874 C CA . LYS A 1 230 ? 6.595 30.757 59.788 1.00 23.61 228 LYS A CA 1
ATOM 1875 C C . LYS A 1 230 ? 5.969 31.294 61.073 1.00 25.85 228 LYS A C 1
ATOM 1876 O O . LYS A 1 230 ? 5.038 32.096 61.020 1.00 25.76 228 LYS A O 1
ATOM 1882 N N . SER A 1 231 ? 6.465 30.849 62.225 1.00 19.11 229 SER A N 1
ATOM 1883 C CA . SER A 1 231 ? 5.801 31.128 63.498 1.00 22.04 229 SER A CA 1
ATOM 1884 C C . SER A 1 231 ? 6.015 32.553 63.993 1.00 22.82 229 SER A C 1
ATOM 1885 O O . SER A 1 231 ? 5.216 33.077 64.772 1.00 26.37 229 SER A O 1
ATOM 1888 N N . GLY A 1 232 ? 7.115 33.157 63.568 1.00 23.73 230 GLY A N 1
ATOM 1889 C CA . GLY A 1 232 ? 7.466 34.482 64.044 1.00 23.54 230 GLY A CA 1
ATOM 1890 C C . GLY A 1 232 ? 8.217 34.464 65.359 1.00 26.82 230 GLY A C 1
ATOM 1891 O O . GLY A 1 232 ? 8.543 35.518 65.903 1.00 25.05 230 GLY A O 1
ATOM 1892 N N . LEU A 1 233 ? 8.496 33.273 65.882 1.00 22.16 231 LEU A N 1
ATOM 1893 C CA . LEU A 1 233 ? 9.279 33.171 67.108 1.00 19.26 231 LEU A CA 1
ATOM 1894 C C . LEU A 1 233 ? 10.762 33.412 66.836 1.00 18.98 231 LEU A C 1
ATOM 1895 O O . LEU A 1 233 ? 11.248 33.115 65.750 1.00 22.95 231 LEU A O 1
ATOM 1900 N N . PRO A 1 234 ? 11.493 33.943 67.829 1.00 23.14 232 PRO A N 1
ATOM 1901 C CA . PRO A 1 234 ? 12.949 34.108 67.720 1.00 22.55 232 PRO A CA 1
ATOM 1902 C C . PRO A 1 234 ? 13.643 32.799 67.349 1.00 25.07 232 PRO A C 1
ATOM 1903 O O . PRO A 1 234 ? 13.315 31.762 67.926 1.00 21.41 232 PRO A O 1
ATOM 1907 N N . ALA A 1 235 ? 14.578 32.848 66.402 1.00 23.05 233 ALA A N 1
ATOM 1908 C CA . ALA A 1 235 ? 15.202 31.635 65.874 1.00 25.97 233 ALA A CA 1
ATOM 1909 C C . ALA A 1 235 ? 15.878 30.791 66.950 1.00 21.93 233 ALA A C 1
ATOM 1910 O O . ALA A 1 235 ? 15.810 29.559 66.914 1.00 23.51 233 ALA A O 1
ATOM 1912 N N . GLY A 1 236 ? 16.530 31.450 67.904 1.00 22.13 234 GLY A N 1
ATOM 1913 C CA . GLY A 1 236 ? 17.222 30.747 68.966 1.00 20.38 234 GLY A CA 1
ATOM 1914 C C . GLY A 1 236 ? 16.296 30.125 70.000 1.00 16.66 234 GLY A C 1
ATOM 1915 O O . GLY A 1 236 ? 16.760 29.453 70.918 1.00 20.49 234 GLY A O 1
ATOM 1916 N N . HIS A 1 237 ? 14.995 30.357 69.852 1.00 17.08 235 HIS A N 1
ATOM 1917 C CA . HIS A 1 237 ? 13.998 29.777 70.759 1.00 17.91 235 HIS A CA 1
ATOM 1918 C C . HIS A 1 237 ? 13.400 28.490 70.186 1.00 16.49 235 HIS A C 1
ATOM 1919 O O . HIS A 1 237 ? 12.702 27.757 70.891 1.00 16.46 235 HIS A O 1
ATOM 1926 N N . VAL A 1 238 ? 13.656 28.233 68.910 1.00 15.11 236 VAL A N 1
ATOM 1927 C CA . VAL A 1 238 ? 12.998 27.138 68.196 1.00 12.66 236 VAL A CA 1
ATOM 1928 C C . VAL A 1 238 ? 14.007 26.123 67.691 1.00 12.82 236 VAL A C 1
ATOM 1929 O O . VAL A 1 238 ? 14.978 26.482 67.029 1.00 13.13 236 VAL A O 1
ATOM 1933 N N . PHE A 1 239 ? 13.771 24.852 68.011 1.00 10.60 237 PHE A N 1
ATOM 1934 C CA . PHE A 1 239 ? 14.619 23.760 67.571 1.00 8.90 237 PHE A CA 1
ATOM 1935 C C . PHE A 1 239 ? 13.772 22.761 66.798 1.00 8.34 237 PHE A C 1
ATOM 1936 O O . PHE A 1 239 ? 13.137 21.872 67.393 1.00 9.73 237 PHE A O 1
ATOM 1944 N N . SER A 1 240 ? 13.760 22.922 65.479 1.00 9.27 238 SER A N 1
ATOM 1945 C CA . SER A 1 240 ? 13.140 21.961 64.571 1.00 8.44 238 SER A CA 1
ATOM 1946 C C . SER A 1 240 ? 14.191 20.927 64.209 1.00 9.26 238 SER A C 1
ATOM 1947 O O . SER A 1 240 ? 15.249 21.260 63.662 1.00 9.64 238 SER A O 1
ATOM 1950 N N . VAL A 1 241 ? 13.898 19.675 64.538 1.00 9.16 239 VAL A N 1
ATOM 1951 C CA . VAL A 1 241 ? 14.893 18.618 64.464 1.00 9.85 239 VAL A CA 1
ATOM 1952 C C . VAL A 1 241 ? 14.337 17.414 63.731 1.00 10.89 239 VAL A C 1
ATOM 1953 O O . VAL A 1 241 ? 13.353 16.826 64.165 1.00 9.04 239 VAL A O 1
ATOM 1957 N N . THR A 1 242 ? 14.954 17.045 62.614 1.00 9.49 240 THR A N 1
ATOM 1958 C CA . THR A 1 242 ? 14.559 15.817 61.931 1.00 8.39 240 THR A CA 1
ATOM 1959 C C . THR A 1 242 ? 15.331 14.632 62.492 1.00 9.42 240 THR A C 1
ATOM 1960 O O . THR A 1 242 ? 16.437 14.785 63.008 1.00 10.81 240 THR A O 1
ATOM 1964 N N . VAL A 1 243 ? 14.725 13.456 62.425 1.00 7.32 241 VAL A N 1
ATOM 1965 C CA . VAL A 1 243 ? 15.414 12.235 62.793 1.00 9.04 241 VAL A CA 1
ATOM 1966 C C . VAL A 1 243 ? 15.913 11.611 61.489 1.00 12.55 241 VAL A C 1
ATOM 1967 O O . VAL A 1 243 ? 15.117 11.259 60.609 1.00 13.88 241 VAL A O 1
ATOM 1971 N N . GLY A 1 244 ? 17.232 11.531 61.353 1.00 10.57 242 GLY A N 1
ATOM 1972 C CA . GLY A 1 244 ? 17.841 11.068 60.117 1.00 10.59 242 GLY A CA 1
ATOM 1973 C C . GLY A 1 244 ? 19.276 11.550 60.041 1.00 13.26 242 GLY A C 1
ATOM 1974 O O . GLY A 1 244 ? 19.822 12.080 61.020 1.00 12.75 242 GLY A O 1
ATOM 1975 N N . ALA A 1 245 ? 19.889 11.360 58.879 1.00 14.08 243 ALA A N 1
ATOM 1976 C CA . ALA A 1 245 ? 21.305 11.646 58.717 1.00 14.01 243 ALA A CA 1
ATOM 1977 C C . ALA A 1 245 ? 21.582 13.121 58.496 1.00 12.17 243 ALA A C 1
ATOM 1978 O O . ALA A 1 245 ? 20.696 13.888 58.097 1.00 14.00 243 ALA A O 1
ATOM 1980 N N . SER A 1 246 ? 22.827 13.513 58.745 1.00 13.43 244 SER A N 1
ATOM 1981 C CA . SER A 1 246 ? 23.263 14.872 58.476 1.00 12.94 244 SER A CA 1
ATOM 1982 C C . SER A 1 246 ? 23.018 15.257 57.030 1.00 16.77 244 SER A C 1
ATOM 1983 O O . SER A 1 246 ? 22.631 16.380 56.758 1.00 15.96 244 SER A O 1
ATOM 1986 N N . SER A 1 247 ? 23.228 14.315 56.115 1.00 16.52 245 SER A N 1
ATOM 1987 C CA . SER A 1 247 ? 23.090 14.589 54.688 1.00 16.76 245 SER A CA 1
ATOM 1988 C C . SER A 1 247 ? 21.639 14.685 54.227 1.00 17.31 245 SER A C 1
ATOM 1989 O O . SER A 1 247 ? 21.383 15.038 53.081 1.00 19.41 245 SER A O 1
ATOM 1992 N N . LYS A 1 248 ? 20.694 14.377 55.116 1.00 15.51 246 LYS A N 1
ATOM 1993 C CA . LYS A 1 248 ? 19.273 14.426 54.767 1.00 15.40 246 LYS A CA 1
ATOM 1994 C C . LYS A 1 248 ? 18.816 15.859 54.518 1.00 14.86 246 LYS A C 1
ATOM 1995 O O . LYS A 1 248 ? 19.040 16.756 55.333 1.00 15.24 246 LYS A O 1
ATOM 2001 N N . GLN A 1 249 ? 18.190 16.076 53.370 1.00 14.54 247 GLN A N 1
ATOM 2002 C CA . GLN A 1 249 ? 17.635 17.372 53.041 1.00 15.12 247 GLN A CA 1
ATOM 2003 C C . GLN A 1 249 ? 16.327 17.536 53.811 1.00 17.50 247 GLN A C 1
ATOM 2004 O O . GLN A 1 249 ? 15.474 16.647 53.790 1.00 17.61 247 GLN A O 1
ATOM 2010 N N . THR A 1 250 ? 16.191 18.660 54.502 1.00 13.21 248 THR A N 1
ATOM 2011 C CA . THR A 1 250 ? 15.082 18.837 55.435 1.00 12.07 248 THR A CA 1
ATOM 2012 C C . THR A 1 250 ? 14.780 20.316 55.673 1.00 11.40 248 THR A C 1
ATOM 2013 O O . THR A 1 250 ? 15.646 21.181 55.504 1.00 14.78 248 THR A O 1
ATOM 2017 N N . GLU A 1 251 ? 13.542 20.592 56.070 1.00 13.22 249 GLU A N 1
ATOM 2018 C CA . GLU A 1 251 ? 13.154 21.917 56.543 1.00 12.75 249 GLU A CA 1
ATOM 2019 C C . GLU A 1 251 ? 13.614 22.181 57.984 1.00 13.02 249 GLU A C 1
ATOM 2020 O O . GLU A 1 251 ? 13.607 23.318 58.444 1.00 14.79 249 GLU A O 1
ATOM 2026 N N . ALA A 1 252 ? 14.003 21.123 58.690 1.00 11.29 250 ALA A N 1
ATOM 2027 C CA . ALA A 1 252 ? 14.553 21.254 60.035 1.00 9.44 250 ALA A CA 1
ATOM 2028 C C . ALA A 1 252 ? 15.906 21.956 59.993 1.00 13.26 250 ALA A C 1
ATOM 2029 O O . ALA A 1 252 ? 16.520 22.058 58.929 1.00 14.52 250 ALA A O 1
ATOM 2031 N N . SER A 1 253 ? 16.354 22.426 61.155 1.00 11.79 251 SER A N 1
ATOM 2032 C CA . SER A 1 253 ? 17.652 23.096 61.294 1.00 12.86 251 SER A CA 1
ATOM 2033 C C . SER A 1 253 ? 18.709 22.164 61.880 1.00 12.83 251 SER A C 1
ATOM 2034 O O . SER A 1 253 ? 19.900 22.468 61.855 1.00 13.20 251 SER A O 1
ATOM 2037 N N . TRP A 1 254 ? 18.260 21.038 62.421 1.00 9.96 252 TRP A N 1
ATOM 2038 C CA . TRP A 1 254 ? 19.114 20.106 63.139 1.00 8.62 252 TRP A CA 1
ATOM 2039 C C . TRP A 1 254 ? 18.678 18.688 62.844 1.00 9.74 252 TRP A C 1
ATOM 2040 O O . TRP A 1 254 ? 17.572 18.482 62.357 1.00 9.54 252 TRP A O 1
ATOM 2051 N N . HIS A 1 255 ? 19.516 17.708 63.179 1.00 9.44 253 HIS A N 1
ATOM 2052 C CA . HIS A 1 255 ? 19.065 16.322 63.156 1.00 9.53 253 HIS A CA 1
ATOM 2053 C C . HIS A 1 255 ? 19.507 15.589 64.416 1.00 8.96 253 HIS A C 1
ATOM 2054 O O . HIS A 1 255 ? 20.437 16.023 65.105 1.00 9.94 253 HIS A O 1
ATOM 2061 N N . LEU A 1 256 ? 18.818 14.494 64.718 1.00 8.19 254 LEU A N 1
ATOM 2062 C CA . LEU A 1 256 ? 19.304 13.453 65.626 1.00 8.20 254 LEU A CA 1
ATOM 2063 C C . LEU A 1 256 ? 19.268 12.152 64.825 1.00 11.42 254 LEU A C 1
ATOM 2064 O O . LEU A 1 256 ? 18.352 11.944 64.030 1.00 11.77 254 LEU A O 1
ATOM 2069 N N . LEU A 1 257 ? 20.257 11.281 64.996 1.00 9.06 255 LEU A N 1
ATOM 2070 C CA . LEU A 1 257 ? 20.375 10.157 64.069 1.00 10.90 255 LEU A CA 1
ATOM 2071 C C . LEU A 1 257 ? 19.285 9.101 64.243 1.00 10.18 255 LEU A C 1
ATOM 2072 O O . LEU A 1 257 ? 18.780 8.553 63.251 1.00 13.70 255 LEU A O 1
ATOM 2077 N N . GLU A 1 258 ? 18.934 8.797 65.491 1.00 9.96 256 GLU A N 1
ATOM 2078 C CA . GLU A 1 258 ? 18.047 7.677 65.789 1.00 13.51 256 GLU A CA 1
ATOM 2079 C C . GLU A 1 258 ? 17.111 8.003 66.936 1.00 13.23 256 GLU A C 1
ATOM 2080 O O . GLU A 1 258 ? 17.397 8.882 67.749 1.00 11.76 256 GLU A O 1
ATOM 2086 N N . PRO A 1 259 ? 16.000 7.266 67.032 1.00 10.40 257 PRO A N 1
ATOM 2087 C CA . PRO A 1 259 ? 15.139 7.434 68.211 1.00 11.82 257 PRO A CA 1
ATOM 2088 C C . PRO A 1 259 ? 15.891 7.317 69.547 1.00 13.51 257 PRO A C 1
ATOM 2089 O O . PRO A 1 259 ? 15.531 8.016 70.492 1.00 10.27 257 PRO A O 1
ATOM 2093 N N . ALA A 1 260 ? 16.926 6.482 69.632 1.00 11.87 258 ALA A N 1
ATOM 2094 C CA . ALA A 1 260 ? 17.683 6.383 70.875 1.00 13.73 258 ALA A CA 1
ATOM 2095 C C . ALA A 1 260 ? 18.290 7.727 71.241 1.00 10.68 258 ALA A C 1
ATOM 2096 O O . ALA A 1 260 ? 18.378 8.067 72.422 1.00 11.44 258 ALA A O 1
ATOM 2098 N N . ASP A 1 261 ? 18.709 8.484 70.229 1.00 11.04 259 ASP A N 1
ATOM 2099 C CA . ASP A 1 261 ? 19.272 9.811 70.462 1.00 10.93 259 ASP A CA 1
ATOM 2100 C C . ASP A 1 261 ? 18.191 10.796 70.902 1.00 13.64 259 ASP A C 1
ATOM 2101 O O . ASP A 1 261 ? 18.447 11.693 71.700 1.00 11.60 259 ASP A O 1
ATOM 2106 N N . VAL A 1 262 ? 16.985 10.635 70.373 1.00 10.48 260 VAL A N 1
ATOM 2107 C CA . VAL A 1 262 ? 15.867 11.472 70.797 1.00 10.68 260 VAL A CA 1
ATOM 2108 C C . VAL A 1 262 ? 15.596 11.244 72.282 1.00 11.35 260 VAL A C 1
ATOM 2109 O O . VAL A 1 262 ? 15.495 12.193 73.074 1.00 10.65 260 VAL A O 1
ATOM 2113 N N . ILE A 1 263 ? 15.489 9.976 72.667 1.00 10.39 261 ILE A N 1
ATOM 2114 C CA . ILE A 1 263 ? 15.207 9.655 74.060 1.00 11.00 261 ILE A CA 1
ATOM 2115 C C . ILE A 1 263 ? 16.346 10.138 74.951 1.00 12.05 261 ILE A C 1
ATOM 2116 O O . ILE A 1 263 ? 16.098 10.703 76.018 1.00 11.43 261 ILE A O 1
ATOM 2121 N N . GLY A 1 264 ? 17.587 9.962 74.498 1.00 11.84 262 GLY A N 1
ATOM 2122 C CA . GLY A 1 264 ? 18.731 10.456 75.254 1.00 13.02 262 GLY A CA 1
ATOM 2123 C C . GLY A 1 264 ? 18.698 11.960 75.460 1.00 13.26 262 GLY A C 1
ATOM 2124 O O . GLY A 1 264 ? 19.030 12.460 76.542 1.00 12.89 262 GLY A O 1
ATOM 2125 N N . THR A 1 265 ? 18.288 12.681 74.423 1.00 10.56 263 THR A N 1
ATOM 2126 C CA . THR A 1 265 ? 18.185 14.135 74.484 1.00 10.10 263 THR A CA 1
ATOM 2127 C C . THR A 1 265 ? 17.106 14.579 75.474 1.00 12.54 263 THR A C 1
ATOM 2128 O O . THR A 1 265 ? 17.333 15.484 76.290 1.00 11.27 263 THR A O 1
ATOM 2132 N N . ILE A 1 266 ? 15.943 13.938 75.423 1.00 10.47 264 ILE A N 1
ATOM 2133 C CA . ILE A 1 266 ? 14.879 14.300 76.355 1.00 10.67 264 ILE A CA 1
ATOM 2134 C C . ILE A 1 266 ? 15.294 13.948 77.789 1.00 13.96 264 ILE A C 1
ATOM 2135 O O . ILE A 1 266 ? 15.027 14.713 78.713 1.00 12.53 264 ILE A O 1
ATOM 2140 N N . SER A 1 267 ? 15.980 12.818 77.969 1.00 10.90 265 SER A N 1
ATOM 2141 C CA . SER A 1 267 ? 16.508 12.456 79.296 1.00 11.72 265 SER A CA 1
ATOM 2142 C C . SER A 1 267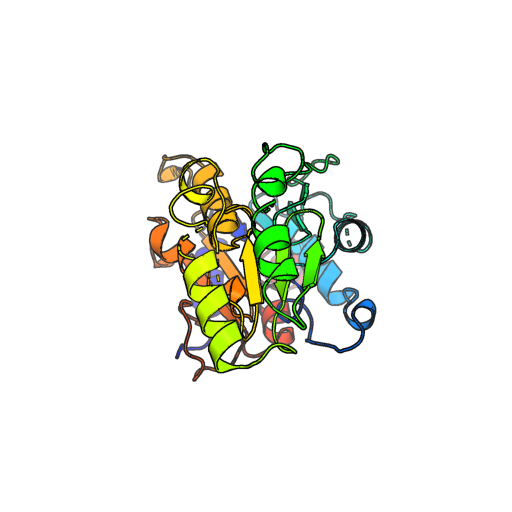 ? 17.454 13.520 79.840 1.00 13.93 265 SER A C 1
ATOM 2143 O O . SER A 1 267 ? 17.395 13.854 81.029 1.00 15.18 265 SER A O 1
ATOM 2154 N N . LEU A 1 269 ? 17.331 16.678 79.215 1.00 10.53 267 LEU A N 1
ATOM 2155 C CA . LEU A 1 269 ? 16.512 17.795 79.676 1.00 11.85 267 LEU A CA 1
ATOM 2156 C C . LEU A 1 269 ? 15.863 17.463 81.020 1.00 14.04 267 LEU A C 1
ATOM 2157 O O . LEU A 1 269 ? 15.844 18.299 81.941 1.00 14.56 267 LEU A O 1
ATOM 2162 N N . ASN A 1 270 ? 15.359 16.239 81.145 1.00 11.64 268 ASN A N 1
ATOM 2163 C CA . ASN A 1 270 ? 14.742 15.787 82.393 1.00 11.74 268 ASN A CA 1
ATOM 2164 C C . ASN A 1 270 ? 15.712 15.837 83.560 1.00 15.57 268 ASN A C 1
ATOM 2165 O O . ASN A 1 270 ? 15.320 16.160 84.682 1.00 16.84 268 ASN A O 1
ATOM 2170 N N . ASN A 1 271 ? 16.972 15.510 83.300 1.00 14.41 269 ASN A N 1
ATOM 2171 C CA . ASN A 1 271 ? 17.972 15.449 84.366 1.00 14.58 269 ASN A CA 1
ATOM 2172 C C . ASN A 1 271 ? 18.416 16.815 84.858 1.00 18.50 269 ASN A C 1
ATOM 2173 O O . ASN A 1 271 ? 19.222 16.905 85.793 1.00 19.10 269 ASN A O 1
ATOM 2178 N N . SER A 1 272 ? 17.898 17.874 84.240 1.00 16.58 270 SER A N 1
ATOM 2179 C CA . SER A 1 272 ? 18.175 19.226 84.710 1.00 20.45 270 SER A CA 1
ATOM 2180 C C . SER A 1 272 ? 17.129 19.668 85.732 1.00 18.84 270 SER A C 1
ATOM 2181 O O . SER A 1 272 ? 17.144 20.817 86.183 1.00 20.31 270 SER A O 1
ATOM 2184 N N . SER A 1 273 ? 16.228 18.757 86.098 1.00 17.21 271 SER A N 1
ATOM 2185 C CA . SER A 1 273 ? 15.248 19.039 87.142 1.00 18.33 271 SER A CA 1
ATOM 2186 C C . SER A 1 273 ? 15.964 19.298 88.455 1.00 22.47 271 SER A C 1
ATOM 2187 O O . SER A 1 273 ? 17.074 18.811 88.669 1.00 21.12 271 SER A O 1
ATOM 2190 N N . SER A 1 274 ? 15.328 20.065 89.333 1.00 18.67 272 SER A N 1
ATOM 2191 C CA . SER A 1 274 ? 15.884 20.307 90.658 1.00 18.82 272 SER A CA 1
ATOM 2192 C C . SER A 1 274 ? 16.162 19.002 91.391 1.00 19.41 272 SER A C 1
ATOM 2193 O O . SER A 1 274 ? 17.241 18.817 91.948 1.00 22.59 272 SER A O 1
ATOM 2196 N N . ALA A 1 275 ? 15.199 18.090 91.384 1.00 17.10 273 ALA A N 1
ATOM 2197 C CA . ALA A 1 275 ? 15.365 16.819 92.080 1.00 19.79 273 ALA A CA 1
ATOM 2198 C C . ALA A 1 275 ? 16.569 16.038 91.546 1.00 24.74 273 ALA A C 1
ATOM 2199 O O . ALA A 1 275 ? 17.425 15.602 92.318 1.00 25.06 273 ALA A O 1
ATOM 2201 N N . GLN A 1 276 ? 16.647 15.883 90.224 1.00 23.46 274 GLN A N 1
ATOM 2202 C CA . GLN A 1 276 ? 17.754 15.143 89.622 1.00 23.96 274 GLN A CA 1
ATOM 2203 C C . GLN A 1 276 ? 19.100 15.812 89.855 1.00 24.72 274 GLN A C 1
ATOM 2204 O O . GLN A 1 276 ? 20.104 15.130 90.075 1.00 28.81 274 GLN A O 1
ATOM 2210 N N . GLU A 1 277 ? 19.127 17.141 89.810 1.00 19.45 275 GLU A N 1
ATOM 2211 C CA . GLU A 1 277 ? 20.361 17.871 90.081 1.00 23.80 275 GLU A CA 1
ATOM 2212 C C . GLU A 1 277 ? 20.847 17.636 91.510 1.00 27.38 275 GLU A C 1
ATOM 2213 O O . GLU A 1 277 ? 22.048 17.593 91.762 1.00 31.92 275 GLU A O 1
ATOM 2219 N N . TYR A 1 278 ? 19.918 17.494 92.449 1.00 24.26 276 TYR A N 1
ATOM 2220 C CA . TYR A 1 278 ? 20.305 17.202 93.826 1.00 26.49 276 TYR A CA 1
ATOM 2221 C C . TYR A 1 278 ? 20.906 15.804 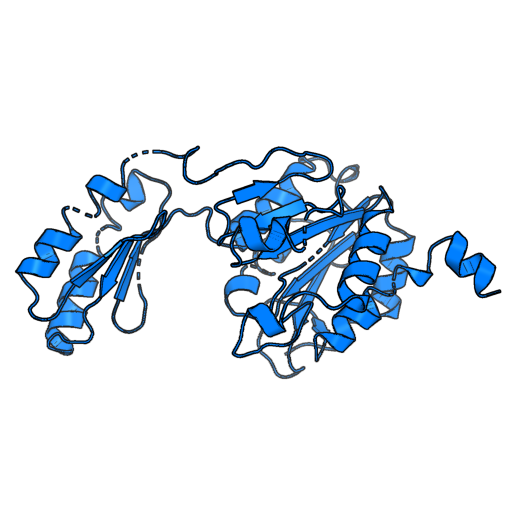93.941 1.00 30.70 276 TYR A C 1
ATOM 2222 O O . TYR A 1 278 ? 21.997 15.633 94.484 1.00 35.74 276 TYR A O 1
ATOM 2231 N N . LEU A 1 279 ? 20.178 14.811 93.435 1.00 31.28 277 LEU A N 1
ATOM 2232 C CA . LEU A 1 279 ? 20.603 13.414 93.508 1.00 34.90 277 LEU A CA 1
ATOM 2233 C C . LEU A 1 279 ? 21.950 13.192 92.826 1.00 40.78 277 LEU A C 1
ATOM 2234 O O . LEU A 1 279 ? 22.749 12.362 93.261 1.00 44.07 277 LEU A O 1
ATOM 2239 N N . GLU A 1 280 ? 22.193 13.940 91.756 1.00 36.57 278 GLU A N 1
ATOM 2240 C CA . GLU A 1 280 ? 23.441 13.846 91.009 1.00 45.75 278 GLU A CA 1
ATOM 2241 C C . GLU A 1 280 ? 24.637 14.298 91.844 1.00 51.55 278 GLU A C 1
ATOM 2242 O O . GLU A 1 280 ? 25.727 13.728 91.738 1.00 51.93 278 GLU A O 1
ATOM 2248 N N . HIS A 1 281 ? 24.411 15.311 92.681 1.00 48.84 279 HIS A N 1
ATOM 2249 C CA . HIS A 1 281 ? 25.474 16.007 93.409 1.00 51.44 279 HIS A CA 1
ATOM 2250 C C . HIS A 1 281 ? 26.523 16.544 92.440 1.00 60.58 279 HIS A C 1
ATOM 2251 O O . HIS A 1 281 ? 26.187 17.062 91.372 1.00 63.89 279 HIS A O 1
#

Nearest PDB structures (foldseek):
  5dxo-assembly2_B  TM=9.872E-01  e=1.391E-50  Aspergillus fumigatus Af293
  5dxn-assembly1_A  TM=9.437E-01  e=2.190E-49  Aspergillus fumigatus Af293
  5dxi-assembly2_B  TM=7.262E-01  e=1.971E-33  Candida albicans SC5314
  5dxi-assembly1_A  TM=7.136E-01  e=1.605E-32  Candida albicans SC5314
  5gvx-assembly1_A  TM=6.857E-01  e=3.040E-17  Mycobacterium tuberculosis H37Rv

Solvent-accessible surface area: 14733 Å² total

Radius of gyration: 20.92 Å; Cα contacts (8 Å, |Δi|>4): 480; chains: 1; bounding box: 46×43×64 Å

Sequence (272 aa):
GTPALDRAKLLKQYRKARKRLFFDYDGTLTPIVKDPQAAIPSDRVLRTLKTLAADPRNAVWIISGRDQAFLDEWGHIPELGLSAEHGCCFIRQPRSDDWENLAESSSDGWQKEVEVFQHFTERTQGSFIERKRVALTWHYRRADPEYGAFQARECRKLEETVAKRWEVEVAGKANLEVRPTFVNNKGFIAARLVQEYGTDPAQAPEFVLCLGDDFTDEDFRALKKSGLPAGHVFSVTVGASSKQTEASWHLLEPADVIGTISLNNSSSAQEYLEH

GO terms:
  GO:0034605 cellular response to heat (P, IMP)
  GO:0043936 asexual sporulation resulting in formation of a cellular spore (P, IMP)
  GO:0030448 hyphal growth (P, IMP)
  GO:0031505 fungal-type cell wall organization (P, IMP)

Secondary structure (DSSP, 8-state):
--PBP-HHHHHHHHHH-SSEE----BTTTB---SSGGGGSPPHHHHHHHHHHHHSTTEE-EEE-SS-HHHHHH---STT-EEEETTTTEEE-TT--PEEETTTT---HHHH--HHHHHHHTSTT-EEEE-SS-EEEE-TTS-HHHHHHHHHHHH--TTTHHHHSSEE--BTTEEEEEEGGGSHHHHHHHHHHTT-S-GGGS-SEEEEEE-STTTT--HHHHTS---GGGEEEEEES-TT---SSSEEESSHHHHHHHH--GGGSHHHHHHH-

B-factor: mean 21.32, std 10.7, range [6.43, 69.74]

Foldseek 3Di:
DAAAPPLVLQLVLLVVWQAEEEEEQEQALADHDDDVVVSLPDPLSVVLVLLQQVDVSYQAEYAYLAAPVSVVVSVPSQQYWYQYNLNQWTDHRNGPDIDGNQVVFDCLVVVLCLLVVLPVVFPQWDWDDDSFKIKIARPRTDVVVLVVSQVVSQVVVVPSVVPAQWHWDDPGMIMIGHPSSQVLVVVLCVQCVLPDDLVSGTQAYEYEEADPSSLVCVSVVVNPHDPSRYFFEYADDRPDDGNGNHYHPGSVRVSVSSVSSCVDPVNVVVVD

InterPro domains:
  IPR001830 Glycosyl transferase, family 20 [PF00982] (278-661)
  IPR001830 Glycosyl transferase, family 20 [PTHR10788] (117-940)
  IPR001830 Glycosyl transferase, family 20 [cd03788] (239-661)
  IPR003337 Trehalose-phosphatase [PF02358] (695-930)
  IPR003337 Trehalose-phosphatase [TIGR00685] (689-940)
  IPR006379 HAD-superfamily hydrolase, subfamily IIB [TIGR01484] (693-901)
  IPR023214 HAD superfamily [G3DSA:3.40.50.1000] (695-926)
  IPR036412 HAD-like superfamily [SSF56784] (692-939)